Protein AF-0000000075407555 (afdb_homodimer)

Secondary structure (DSSP, 8-state):
--EEEEEE-TTSS-GGGEEEEEEE-GGGSEEEEEEEE-TTS-EEEEEEEEEEE--TT-EEEETTS-EEEEEEPEEEEEEEE-SSHHHHHHHHHHHHHTT---EEETTTEEEEE--HHHHHHHHHTT-EEEEEEEE--PPTTTT-TTGGGGSPPP-----/--EEEEEE-TTSS-GGGEEEEEEE-GGGSEEEEEEEE-TTS-EEEEEEEEEEE--TT-EEEETTS-EEEEEEPEEEEEEEE-SSHHHHHHHHHHHHHTT--EEEETTTEEEEE--HHHHHHHHHTT-EEEEEEEE--PPTTTT-TTGGGGSPPP-----

Nearest PDB structures (foldseek):
  1gmu-assembly3_C  TM=8.998E-01  e=3.189E-14  Klebsiella aerogenes
  1gmv-assembly1_B  TM=9.136E-01  e=2.693E-13  Klebsiella aerogenes
  1gmw-assembly1_D  TM=9.090E-01  e=2.853E-13  Klebsiella aerogenes
  4l3k-assembly1_B  TM=7.736E-01  e=7.728E-09  Sporosarcina pasteurii
  1eb0-assembly1_A  TM=7.300E-01  e=5.792E-09  Sporosarcina pasteurii

pLDDT: mean 88.94, std 17.53, range [24.86, 98.81]

Foldseek 3Di:
DKEQEDKADAPGDDPVQAPAEFEDEQVPQFDAWDWGATPVGRIYIYHYPHGDGHDQRMWGAIPVTGTYGYHQFWAKKKKWADDDPVRLVVLVVVCVVVLFFWDADPRSIIMGHDDPVSVVVCVVVVTDMDIDTGGDHTDPQSPPPVGPPVDDDDPDDDD/DKEQEDKADAPGDDPVQAPAEFEDEQVVQFDAWDWGATPVGRIYIYHYPHTDGHDQRMWGAIPVTGTYGYHFFWAKKKKWADDDPVRLVVLVVVCVVVLFFWDADPRSIIMGHDDPVSVVVCVVVVTDMDIDTDGDHTDPQSPPPVGPPVDDDDPDDDD

Structure (mmCIF, N/CA/C/O backbone):
data_AF-0000000075407555-model_v1
#
loop_
_entity.id
_entity.type
_entity.pdbx_description
1 polymer 'Urease accessory protein UreE'
#
loop_
_atom_site.group_PDB
_atom_site.id
_atom_site.type_symbol
_atom_site.label_atom_id
_atom_site.label_alt_id
_atom_site.label_comp_id
_atom_site.label_asym_id
_atom_site.label_entity_id
_atom_site.label_seq_id
_atom_site.pdbx_PDB_ins_code
_atom_site.Cartn_x
_atom_site.Cartn_y
_atom_site.Cartn_z
_atom_site.occupancy
_atom_site.B_iso_or_equiv
_atom_site.auth_seq_id
_atom_site.auth_comp_id
_atom_site.auth_asym_id
_atom_site.auth_atom_id
_atom_site.pdbx_PDB_model_num
ATOM 1 N N . MET A 1 1 ? -1.876 43.219 5.02 1 88.25 1 MET A N 1
ATOM 2 C CA . MET A 1 1 ? -2.529 41.969 5.324 1 88.25 1 MET A CA 1
ATOM 3 C C . MET A 1 1 ? -1.562 41 6.016 1 88.25 1 MET A C 1
ATOM 5 O O . MET A 1 1 ? -0.385 40.938 5.66 1 88.25 1 MET A O 1
ATOM 9 N N . THR A 1 2 ? -1.973 40.469 7.156 1 95.06 2 THR A N 1
ATOM 10 C CA . THR A 1 2 ? -1.121 39.562 7.938 1 95.06 2 THR A CA 1
ATOM 11 C C . THR A 1 2 ? -0.71 38.344 7.113 1 95.06 2 THR A C 1
ATOM 13 O O . THR A 1 2 ? -1.529 37.781 6.387 1 95.06 2 THR A O 1
ATOM 16 N N . ARG A 1 3 ? 0.614 38.031 7.195 1 98.06 3 ARG A N 1
ATOM 17 C CA . ARG A 1 3 ? 1.108 36.875 6.453 1 98.06 3 ARG A CA 1
ATOM 18 C C . ARG A 1 3 ? 1.715 35.844 7.395 1 98.06 3 ARG A C 1
ATOM 20 O O . ARG A 1 3 ? 2.412 36.188 8.352 1 98.06 3 ARG A O 1
ATOM 27 N N . ALA A 1 4 ? 1.431 34.656 7.125 1 98.44 4 ALA A N 1
ATOM 28 C CA . ALA A 1 4 ? 2.166 33.531 7.73 1 98.44 4 ALA A CA 1
ATOM 29 C C . ALA A 1 4 ? 3.316 33.094 6.832 1 98.44 4 ALA A C 1
ATOM 31 O O . ALA A 1 4 ? 3.094 32.625 5.711 1 98.44 4 ALA A O 1
ATOM 32 N N . VAL A 1 5 ? 4.562 33.125 7.332 1 98.12 5 VAL A N 1
ATOM 33 C CA . VAL A 1 5 ? 5.688 33.094 6.406 1 98.12 5 VAL A CA 1
ATOM 34 C C . VAL A 1 5 ? 6.547 31.844 6.691 1 98.12 5 VAL A C 1
ATOM 36 O O . VAL A 1 5 ? 7.469 31.531 5.934 1 98.12 5 VAL A O 1
ATOM 39 N N . ALA A 1 6 ? 6.293 31.188 7.82 1 98 6 ALA A N 1
ATOM 40 C CA . ALA A 1 6 ? 7.059 29.984 8.172 1 98 6 ALA A CA 1
ATOM 41 C C . ALA A 1 6 ? 6.207 29.016 8.977 1 98 6 ALA A C 1
ATOM 43 O O . ALA A 1 6 ? 5.293 29.422 9.695 1 98 6 ALA A O 1
ATOM 44 N N . LEU A 1 7 ? 6.5 27.797 8.805 1 98.25 7 LEU A N 1
ATOM 45 C CA . LEU A 1 7 ? 5.836 26.719 9.531 1 98.25 7 LEU A CA 1
ATOM 46 C C . LEU A 1 7 ? 6.777 26.078 10.547 1 98.25 7 LEU A C 1
ATOM 48 O O . LEU A 1 7 ? 7.922 25.766 10.219 1 98.25 7 LEU A O 1
ATOM 52 N N . HIS A 1 8 ? 6.312 25.953 11.734 1 98.12 8 HIS A N 1
ATOM 53 C CA . HIS A 1 8 ? 7.098 25.328 12.797 1 98.12 8 HIS A CA 1
ATOM 54 C C . HIS A 1 8 ? 6.379 24.125 13.375 1 98.12 8 HIS A C 1
ATOM 56 O O . HIS A 1 8 ? 5.195 24.203 13.719 1 98.12 8 HIS A O 1
ATOM 62 N N . PRO A 1 9 ? 7.113 23.016 13.469 1 97.56 9 PRO A N 1
ATOM 63 C CA . PRO A 1 9 ? 6.488 21.812 14.031 1 97.56 9 PRO A CA 1
ATOM 64 C C . PRO A 1 9 ? 5.93 22.031 15.43 1 97.56 9 PRO A C 1
ATOM 66 O O . PRO A 1 9 ? 6.473 22.828 16.203 1 97.56 9 PRO A O 1
ATOM 69 N N . ALA A 1 10 ? 4.855 21.281 15.656 1 97.44 10 ALA A N 1
ATOM 70 C CA . ALA A 1 10 ? 4.277 21.297 17 1 97.44 10 ALA A CA 1
ATOM 71 C C . ALA A 1 10 ? 5.352 21.078 18.062 1 97.44 10 ALA A C 1
ATOM 73 O O . ALA A 1 10 ? 6.23 20.219 17.891 1 97.44 10 ALA A O 1
ATOM 74 N N . GLY A 1 11 ? 5.277 21.844 19.016 1 96.56 11 GLY A N 1
ATOM 75 C CA . GLY A 1 11 ? 6.215 21.703 20.125 1 96.56 11 GLY A CA 1
ATOM 76 C C . GLY A 1 11 ? 7.488 22.516 19.922 1 96.56 11 GLY A C 1
ATOM 77 O O . GLY A 1 11 ? 8.312 22.609 20.844 1 96.56 11 GLY A O 1
ATOM 78 N N . THR A 1 12 ? 7.801 23.125 18.797 1 97.62 12 THR A N 1
ATOM 79 C CA . THR A 1 12 ? 9.062 23.812 18.516 1 97.62 12 THR A CA 1
ATOM 80 C C . THR A 1 12 ? 8.867 25.328 18.469 1 97.62 12 THR A C 1
ATOM 82 O O . THR A 1 12 ? 9.781 26.062 18.109 1 97.62 12 THR A O 1
ATOM 85 N N . TRP A 1 13 ? 7.75 25.781 18.688 1 97.25 13 TRP A N 1
ATOM 86 C CA . TRP A 1 13 ? 7.445 27.219 18.703 1 97.25 13 TRP A CA 1
ATOM 87 C C . TRP A 1 13 ? 6.832 27.625 20.047 1 97.25 13 TRP A C 1
ATOM 89 O O . TRP A 1 13 ? 6.23 26.797 20.734 1 97.25 13 TRP A O 1
ATOM 99 N N . PRO A 1 14 ? 7.043 28.859 20.469 1 96.56 14 PRO A N 1
ATOM 100 C CA . PRO A 1 14 ? 6.59 29.297 21.781 1 96.56 14 PRO A CA 1
ATOM 101 C C . PRO A 1 14 ? 5.078 29.484 21.859 1 96.56 14 PRO A C 1
ATOM 103 O O . PRO A 1 14 ? 4.555 30.5 21.375 1 96.56 14 PRO A O 1
ATOM 106 N N . ARG A 1 15 ? 4.371 28.609 22.625 1 95.19 15 ARG A N 1
ATOM 107 C CA . ARG A 1 15 ? 2.916 28.641 22.75 1 95.19 15 ARG A CA 1
ATOM 108 C C . ARG A 1 15 ? 2.439 29.938 23.391 1 95.19 15 ARG A C 1
ATOM 110 O O . ARG A 1 15 ? 1.319 30.375 23.141 1 95.19 15 ARG A O 1
ATOM 117 N N . SER A 1 16 ? 3.262 30.578 24.125 1 96.38 16 SER A N 1
ATOM 118 C CA . SER A 1 16 ? 2.922 31.828 24.797 1 96.38 16 SER A CA 1
ATOM 119 C C . SER A 1 16 ? 2.672 32.938 23.797 1 96.38 16 SER A C 1
ATOM 121 O O . SER A 1 16 ? 2.035 33.938 24.125 1 96.38 16 SER A O 1
ATOM 123 N N . THR A 1 17 ? 3.164 32.812 22.578 1 96.94 17 THR A N 1
ATOM 124 C CA . THR A 1 17 ? 3.033 33.844 21.578 1 96.94 17 THR A CA 1
ATOM 125 C C . THR A 1 17 ? 1.921 33.5 20.594 1 96.94 17 THR A C 1
ATOM 127 O O . THR A 1 17 ? 1.793 34.156 19.547 1 96.94 17 THR A O 1
ATOM 130 N N . GLU A 1 18 ? 1.145 32.469 20.922 1 97.88 18 GLU A N 1
ATOM 131 C CA . GLU A 1 18 ? 0.024 32.094 20.062 1 97.88 18 GLU A CA 1
ATOM 132 C C . GLU A 1 18 ? -0.957 33.25 19.906 1 97.88 18 GLU A C 1
ATOM 134 O O . GLU A 1 18 ? -1.433 33.812 20.891 1 97.88 18 GLU A O 1
ATOM 139 N N . ALA A 1 19 ? -1.211 33.625 18.688 1 97.19 19 ALA A N 1
ATOM 140 C CA . ALA A 1 19 ? -2.102 34.75 18.375 1 97.19 19 ALA A CA 1
ATOM 141 C C . ALA A 1 19 ? -3.484 34.25 17.969 1 97.19 19 ALA A C 1
ATOM 143 O O . ALA A 1 19 ? -4.438 35.031 17.891 1 97.19 19 ALA A O 1
ATOM 144 N N . GLY A 1 20 ? -3.676 33 17.688 1 97.75 20 GLY A N 1
ATOM 145 C CA . GLY A 1 20 ? -4.926 32.375 17.25 1 97.75 20 GLY A CA 1
ATOM 146 C C . GLY A 1 20 ? -4.746 31 16.672 1 97.75 20 GLY A C 1
ATOM 147 O O . GLY A 1 20 ? -3.676 30.406 16.797 1 97.75 20 GLY A O 1
ATOM 148 N N . THR A 1 21 ? -5.871 30.469 16.156 1 98.69 21 THR A N 1
ATOM 149 C CA . THR A 1 21 ? -5.859 29.141 15.547 1 98.69 21 THR A CA 1
ATOM 150 C C . THR A 1 21 ? -6.504 29.188 14.164 1 98.69 21 THR A C 1
ATOM 152 O O . THR A 1 21 ? -7.23 30.125 13.836 1 98.69 21 THR A O 1
ATOM 155 N N . VAL A 1 22 ? -6.113 28.266 13.367 1 98.69 22 VAL A N 1
ATOM 156 C CA . VAL A 1 22 ? -6.793 27.969 12.109 1 98.69 22 VAL A CA 1
ATOM 157 C C . VAL A 1 22 ? -7.082 26.484 12 1 98.69 22 VAL A C 1
ATOM 159 O O . VAL A 1 22 ? -6.18 25.656 12.156 1 98.69 22 VAL A O 1
ATOM 162 N N . THR A 1 23 ? -8.352 26.141 11.875 1 98.69 23 THR A N 1
ATOM 163 C CA . THR A 1 23 ? -8.781 24.766 11.75 1 98.69 23 THR A CA 1
ATOM 164 C C . THR A 1 23 ? -8.961 24.375 10.281 1 98.69 23 THR A C 1
ATO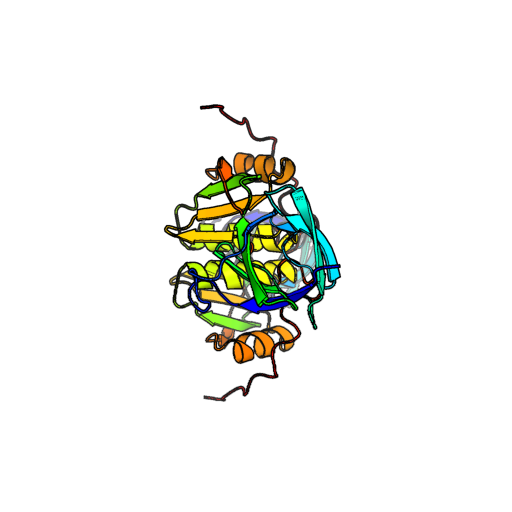M 166 O O . THR A 1 23 ? -9.75 25 9.562 1 98.69 23 THR A O 1
ATOM 169 N N . LEU A 1 24 ? -8.234 23.422 9.805 1 97.88 24 LEU A N 1
ATOM 170 C CA . LEU A 1 24 ? -8.211 23.047 8.391 1 97.88 24 LEU A CA 1
ATOM 171 C C . LEU A 1 24 ? -8.383 21.547 8.227 1 97.88 24 LEU A C 1
ATOM 173 O O . LEU A 1 24 ? -7.828 20.766 9.008 1 97.88 24 LEU A O 1
ATOM 177 N N . ALA A 1 25 ? -9.133 21.141 7.199 1 96.81 25 ALA A N 1
ATOM 178 C CA . ALA A 1 25 ? -9.172 19.734 6.797 1 96.81 25 ALA A CA 1
ATOM 179 C C . ALA A 1 25 ? -7.844 19.297 6.18 1 96.81 25 ALA A C 1
ATOM 181 O O . ALA A 1 25 ? -7.012 20.141 5.832 1 96.81 25 ALA A O 1
ATOM 182 N N . ALA A 1 26 ? -7.629 17.969 6.094 1 95.62 26 ALA A N 1
ATOM 183 C CA . ALA A 1 26 ? -6.375 17.422 5.59 1 95.62 26 ALA A CA 1
ATOM 184 C C . ALA A 1 26 ? -6.047 17.969 4.207 1 95.62 26 ALA A C 1
ATOM 186 O O . ALA A 1 26 ? -4.902 18.344 3.934 1 95.62 26 ALA A O 1
ATOM 187 N N . ALA A 1 27 ? -7.012 18.094 3.342 1 91.5 27 ALA A N 1
ATOM 188 C CA . ALA A 1 27 ? -6.812 18.531 1.964 1 91.5 27 ALA A CA 1
ATOM 189 C C . ALA A 1 27 ? -6.312 19.969 1.919 1 91.5 27 ALA A C 1
ATOM 191 O O . ALA A 1 27 ? -5.613 20.359 0.983 1 91.5 27 ALA A O 1
ATOM 192 N N . ASP A 1 28 ? -6.625 20.734 2.955 1 93.88 28 ASP A N 1
ATOM 193 C CA . ASP A 1 28 ? -6.262 22.141 2.998 1 93.88 28 ASP A CA 1
ATOM 194 C C . ASP A 1 28 ? -4.961 22.359 3.771 1 93.88 28 ASP A C 1
ATOM 196 O O . ASP A 1 28 ? -4.508 23.484 3.941 1 93.88 28 ASP A O 1
ATOM 200 N N . ARG A 1 29 ? -4.359 21.312 4.156 1 95.75 29 ARG A N 1
ATOM 201 C CA . ARG A 1 29 ? -3.182 21.469 5.004 1 95.75 29 ARG A CA 1
ATOM 202 C C . ARG A 1 29 ? -1.912 21.094 4.242 1 95.75 29 ARG A C 1
ATOM 204 O O . ARG A 1 29 ? -0.868 20.844 4.848 1 95.75 29 ARG A O 1
ATOM 211 N N . HIS A 1 30 ? -2.023 20.953 3.037 1 93 30 HIS A N 1
ATOM 212 C CA . HIS A 1 30 ? -0.865 20.906 2.152 1 93 30 HIS A CA 1
ATOM 213 C C . HIS A 1 30 ? -0.918 22.031 1.118 1 93 30 HIS A C 1
ATOM 215 O O . HIS A 1 30 ? -1.359 21.812 -0.013 1 93 30 HIS A O 1
ATOM 221 N N . ARG A 1 31 ? -0.466 23.156 1.578 1 92.19 31 ARG A N 1
ATOM 222 C CA . ARG A 1 31 ? -0.583 24.359 0.771 1 92.19 31 ARG A CA 1
ATOM 223 C C . ARG A 1 31 ? 0.681 25.219 0.869 1 92.19 31 ARG A C 1
ATOM 225 O O . ARG A 1 31 ? 1.405 25.141 1.864 1 92.19 31 ARG A O 1
ATOM 232 N N . ARG A 1 32 ? 0.895 25.891 -0.155 1 94.44 32 ARG A N 1
ATOM 233 C CA . ARG A 1 32 ? 2.018 26.828 -0.186 1 94.44 32 ARG A CA 1
ATOM 234 C C . ARG A 1 32 ? 1.544 28.25 0.033 1 94.44 32 ARG A C 1
ATOM 236 O O . ARG A 1 32 ? 2.049 28.953 0.915 1 94.44 32 ARG A O 1
ATOM 243 N N . ARG A 1 33 ? 0.665 28.766 -0.868 1 96.69 33 ARG A N 1
ATOM 244 C CA . ARG A 1 33 ? 0.197 30.141 -0.845 1 96.69 33 ARG A CA 1
ATOM 245 C C . ARG A 1 33 ? -1.314 30.219 -1.033 1 96.69 33 ARG A C 1
ATOM 247 O O . ARG A 1 33 ? -1.824 29.938 -2.121 1 96.69 33 ARG A O 1
ATOM 254 N N . VAL A 1 34 ? -2.002 30.625 -0.036 1 97.56 34 VAL A N 1
ATOM 255 C CA . VAL A 1 34 ? -3.459 30.656 -0.075 1 97.56 34 VAL A CA 1
ATOM 256 C C . VAL A 1 34 ? -3.986 31.594 1.014 1 97.56 34 VAL A C 1
ATOM 258 O O . VAL A 1 34 ? -3.385 31.703 2.084 1 97.56 34 VAL A O 1
ATOM 261 N N . MET A 1 35 ? -5.031 32.281 0.675 1 98.06 35 MET A N 1
ATOM 262 C CA . MET A 1 35 ? -5.73 33.062 1.702 1 98.06 35 MET A CA 1
ATOM 263 C C . MET A 1 35 ? -6.484 32.125 2.65 1 98.06 35 MET A C 1
ATOM 265 O O . MET A 1 35 ? -7.234 31.25 2.207 1 98.06 35 MET A O 1
ATOM 269 N N . LEU A 1 36 ? -6.277 32.312 3.973 1 97.94 36 LEU A N 1
ATOM 270 C CA . LEU A 1 36 ? -6.977 31.547 4.992 1 97.94 36 LEU A CA 1
ATOM 271 C C . LEU A 1 36 ? -7.684 32.469 5.984 1 97.94 36 LEU A C 1
ATOM 273 O O . LEU A 1 36 ? -7.406 33.688 6.031 1 97.94 36 LEU A O 1
ATOM 277 N N . THR A 1 37 ? -8.609 31.953 6.637 1 97.75 37 THR A N 1
ATOM 278 C CA . THR A 1 37 ? -9.32 32.656 7.699 1 97.75 37 THR A CA 1
ATOM 279 C C . THR A 1 37 ? -9.109 31.969 9.039 1 97.75 37 THR A C 1
ATOM 281 O O . THR A 1 37 ? -9.406 30.781 9.188 1 97.75 37 THR A O 1
ATOM 284 N N . GLY A 1 38 ? -8.531 32.656 9.984 1 97.81 38 GLY A N 1
ATOM 285 C CA . GLY A 1 38 ? -8.391 32.125 11.32 1 97.81 38 GLY A CA 1
ATOM 286 C C . GLY A 1 38 ? -9.719 31.781 11.969 1 97.81 38 GLY A C 1
ATOM 287 O O . GLY A 1 38 ? -10.781 32.188 11.484 1 97.81 38 GLY A O 1
ATOM 288 N N . ASP A 1 39 ? -9.656 31.016 13.094 1 98.31 39 ASP A N 1
ATOM 289 C CA . ASP A 1 39 ? -10.883 30.594 13.758 1 98.31 39 ASP A CA 1
ATOM 290 C C . ASP A 1 39 ? -11.594 31.781 14.391 1 98.31 39 ASP A C 1
ATOM 292 O O . ASP A 1 39 ? -12.789 31.719 14.688 1 98.31 39 ASP A O 1
ATOM 296 N N . ASP A 1 40 ? -10.836 32.875 14.594 1 96.44 40 ASP A N 1
ATOM 297 C CA . ASP A 1 40 ? -11.43 34.094 15.133 1 96.44 40 ASP A CA 1
ATOM 298 C C . ASP A 1 40 ? -12.078 34.938 14.031 1 96.44 40 ASP A C 1
ATOM 300 O O . ASP A 1 40 ? -12.641 36 14.297 1 96.44 40 ASP A O 1
ATOM 304 N N . GLY A 1 41 ? -11.945 34.5 12.797 1 96.69 41 GLY A N 1
ATOM 305 C CA . GLY A 1 41 ? -12.578 35.188 11.68 1 96.69 41 GLY A CA 1
ATOM 306 C C . GLY A 1 41 ? -11.625 36.094 10.922 1 96.69 41 GLY A C 1
ATOM 307 O O . GLY A 1 41 ? -11.969 36.625 9.859 1 96.69 41 GLY A O 1
ATOM 308 N N . ALA A 1 42 ? -10.453 36.375 11.391 1 95.31 42 ALA A N 1
ATOM 309 C CA . ALA A 1 42 ? -9.492 37.281 10.75 1 95.31 42 ALA A CA 1
ATOM 310 C C . ALA A 1 42 ? -8.797 36.594 9.578 1 95.31 42 ALA A C 1
ATOM 312 O O . ALA A 1 42 ? -8.328 35.469 9.703 1 95.31 42 ALA A O 1
ATOM 313 N N . PRO A 1 43 ? -8.727 37.219 8.484 1 97.38 43 PRO A N 1
ATOM 314 C CA . PRO A 1 43 ? -8.016 36.625 7.344 1 97.38 43 PRO A CA 1
ATOM 315 C C . PRO A 1 43 ? -6.504 36.812 7.434 1 97.38 43 PRO A C 1
ATOM 317 O O . PRO A 1 43 ? -6.023 37.75 8.078 1 97.38 43 PRO A O 1
ATOM 320 N N . PHE A 1 44 ? -5.801 35.906 6.848 1 97.81 44 PHE A N 1
ATOM 321 C CA . PHE A 1 44 ? -4.359 36.031 6.672 1 97.81 44 PHE A CA 1
ATOM 322 C C . PHE A 1 44 ? -3.891 35.25 5.453 1 97.81 44 PHE A C 1
ATOM 324 O O . PHE A 1 44 ? -4.574 34.312 4.992 1 97.81 44 PHE A O 1
ATOM 331 N N . LEU A 1 45 ? -2.766 35.562 4.879 1 98.38 45 LEU A N 1
ATOM 332 C CA . LEU A 1 45 ? -2.191 34.906 3.717 1 98.38 45 LEU A CA 1
ATOM 333 C C . LEU A 1 45 ? -1.139 33.875 4.137 1 98.38 45 LEU A C 1
ATOM 335 O O . LEU A 1 45 ? -0.172 34.219 4.82 1 98.38 45 LEU A O 1
ATOM 339 N N . LEU A 1 46 ? -1.397 32.688 3.879 1 98.5 46 LEU A N 1
ATOM 340 C CA . LEU A 1 46 ? -0.328 31.688 3.955 1 98.5 46 LEU A CA 1
ATOM 341 C C . LEU A 1 46 ? 0.674 31.891 2.822 1 98.5 46 LEU A C 1
ATOM 343 O O . LEU A 1 46 ? 0.311 31.812 1.646 1 98.5 46 LEU A O 1
ATOM 347 N N . ASP A 1 47 ? 1.875 32.156 3.15 1 97.62 47 ASP A N 1
ATOM 348 C CA . ASP A 1 47 ? 2.904 32.469 2.166 1 97.62 47 ASP A CA 1
ATOM 349 C C . ASP A 1 47 ? 4.207 31.734 2.471 1 97.62 47 ASP A C 1
ATOM 351 O O . ASP A 1 47 ? 5.188 32.344 2.893 1 97.62 47 ASP A O 1
ATOM 355 N N . LEU A 1 48 ? 4.246 30.484 2.172 1 97.25 48 LEU A N 1
ATOM 356 C CA . LEU A 1 48 ? 5.398 29.641 2.453 1 97.25 48 LEU A CA 1
ATOM 357 C C . LEU A 1 48 ? 6.297 29.516 1.227 1 97.25 48 LEU A C 1
ATOM 359 O O . LEU A 1 48 ? 5.828 29.641 0.093 1 97.25 48 LEU A O 1
ATOM 363 N N . PRO A 1 49 ? 7.609 29.312 1.482 1 94.88 49 PRO A N 1
ATOM 364 C CA . PRO A 1 49 ? 8.516 29.188 0.34 1 94.88 49 PRO A CA 1
ATOM 365 C C . PRO A 1 49 ? 8.227 27.953 -0.521 1 94.88 49 PRO A C 1
ATOM 367 O O . PRO A 1 49 ? 8.5 27.969 -1.724 1 94.88 49 PRO A O 1
ATOM 370 N N . ARG A 1 50 ? 7.695 26.859 0.02 1 92.56 50 ARG A N 1
ATOM 371 C CA . ARG A 1 50 ? 7.262 25.641 -0.667 1 92.56 50 ARG A CA 1
ATOM 372 C C . ARG A 1 50 ? 6.035 25.047 0.009 1 92.56 50 ARG A C 1
ATOM 374 O O . ARG A 1 50 ? 5.723 25.375 1.155 1 92.56 50 ARG A O 1
ATOM 381 N N . ALA A 1 51 ? 5.406 24.219 -0.779 1 90.38 51 ALA A N 1
ATOM 382 C CA . ALA A 1 51 ? 4.281 23.516 -0.179 1 90.38 51 ALA A CA 1
ATOM 383 C C . ALA A 1 51 ? 4.75 22.594 0.943 1 90.38 51 ALA A C 1
ATOM 385 O O . ALA A 1 51 ? 5.75 21.875 0.798 1 90.38 51 ALA A O 1
ATOM 386 N N . GLN A 1 52 ? 4.152 22.703 2.082 1 90.38 52 GLN A N 1
ATOM 387 C CA . GLN A 1 52 ? 4.457 21.859 3.23 1 90.38 52 GLN A CA 1
ATOM 388 C C . GLN A 1 52 ? 3.186 21.281 3.842 1 90.38 52 GLN A C 1
ATOM 390 O O . GLN A 1 52 ? 2.146 21.938 3.873 1 90.38 52 GLN A O 1
ATOM 395 N N . GLN A 1 53 ? 3.355 20.078 4.211 1 92.31 53 GLN A N 1
ATOM 396 C CA . GLN A 1 53 ? 2.254 19.484 4.957 1 92.31 53 GLN A CA 1
ATOM 397 C C . GLN A 1 53 ? 2.195 20.031 6.383 1 92.31 53 GLN A C 1
ATOM 399 O O . GLN A 1 53 ? 3.164 19.922 7.137 1 92.31 53 GLN A O 1
ATOM 404 N N . MET A 1 54 ? 1.104 20.688 6.688 1 96.06 54 MET A N 1
ATOM 405 C CA . MET A 1 54 ? 0.882 21.203 8.031 1 96.06 54 MET A CA 1
ATOM 406 C C . MET A 1 54 ? 0.232 20.141 8.922 1 96.06 54 MET A C 1
ATOM 408 O O . MET A 1 54 ? -0.733 19.5 8.516 1 96.06 54 MET A O 1
ATOM 412 N N . LYS A 1 55 ? 0.762 19.969 10.109 1 96.5 55 LYS A N 1
ATOM 413 C CA . LYS A 1 55 ? 0.21 19 11.055 1 96.5 55 LYS A CA 1
ATOM 414 C C . LYS A 1 55 ? -0.546 19.719 12.18 1 96.5 55 LYS A C 1
ATOM 416 O O . LYS A 1 55 ? -0.356 20.906 12.406 1 96.5 55 LYS A O 1
ATOM 421 N N . ASP A 1 56 ? -1.417 18.938 12.789 1 97.62 56 ASP A N 1
ATOM 422 C CA . ASP A 1 56 ? -2.074 19.438 13.992 1 97.62 56 ASP A CA 1
ATOM 423 C C . ASP A 1 56 ? -1.053 19.938 15.008 1 97.62 56 ASP A C 1
ATOM 425 O O . ASP A 1 56 ? -0.081 19.25 15.312 1 97.62 56 ASP A O 1
ATOM 429 N N . GLY A 1 57 ? -1.249 21.109 15.438 1 98.06 57 GLY A N 1
ATOM 430 C CA . GLY A 1 57 ? -0.396 21.656 16.469 1 98.06 57 GLY A CA 1
ATOM 431 C C . GLY A 1 57 ? 0.769 22.453 15.922 1 98.06 57 GLY A C 1
ATOM 432 O O . GLY A 1 57 ? 1.437 23.188 16.672 1 98.06 57 GLY A O 1
ATOM 433 N N . ASP A 1 58 ? 1.035 22.406 14.68 1 98.38 58 ASP A N 1
ATOM 434 C CA . ASP A 1 58 ? 2.08 23.219 14.078 1 98.38 58 ASP A CA 1
ATOM 435 C C . ASP A 1 58 ? 1.774 24.719 14.25 1 98.38 58 ASP A C 1
ATOM 437 O O . ASP A 1 58 ? 0.626 25.094 14.484 1 98.38 58 ASP A O 1
ATOM 441 N N . GLY A 1 59 ? 2.826 25.5 14.18 1 98.62 59 GLY A N 1
ATOM 442 C CA . GLY A 1 59 ? 2.682 26.938 14.281 1 98.62 59 GLY A CA 1
ATOM 443 C C . GLY A 1 59 ? 3.045 27.672 13.008 1 98.62 59 GLY A C 1
ATOM 444 O O . GLY A 1 59 ? 4.117 27.453 12.438 1 98.62 59 GLY A O 1
ATOM 445 N N . LEU A 1 60 ? 2.191 28.453 12.602 1 98.5 60 LEU A N 1
ATOM 446 C CA . LEU A 1 60 ? 2.451 29.375 11.492 1 98.5 60 LEU A CA 1
ATOM 447 C C . LEU A 1 60 ? 2.965 30.719 12 1 98.5 60 LEU A C 1
ATOM 449 O O . LEU A 1 60 ? 2.244 31.438 12.688 1 98.5 60 LEU A O 1
ATOM 453 N N . GLU A 1 61 ? 4.164 31.031 11.633 1 98.56 61 GLU A N 1
ATOM 454 C CA . GLU A 1 61 ? 4.781 32.281 12.07 1 98.56 61 GLU A CA 1
ATOM 455 C C . GLU A 1 61 ? 4.258 33.469 11.266 1 98.56 61 GLU A C 1
ATOM 457 O O . GLU A 1 61 ? 4.312 33.469 10.031 1 98.56 61 GLU A O 1
ATOM 462 N N . LEU A 1 62 ? 3.812 34.438 11.992 1 98.06 62 LEU A N 1
ATOM 463 C CA . LEU A 1 62 ? 3.289 35.625 11.352 1 98.06 62 LEU A CA 1
ATOM 464 C C . LEU A 1 62 ? 4.395 36.656 11.125 1 98.06 62 LEU A C 1
ATOM 466 O O . LEU A 1 62 ? 5.305 36.781 11.953 1 98.06 62 LEU A O 1
ATOM 470 N N . ASP A 1 63 ? 4.246 37.406 10.031 1 97.5 63 ASP A N 1
ATOM 471 C CA . ASP A 1 63 ? 5.242 38.438 9.711 1 97.5 63 ASP A CA 1
ATOM 472 C C . ASP A 1 63 ? 5.188 39.594 10.711 1 97.5 63 ASP A C 1
ATOM 474 O O . ASP A 1 63 ? 6.18 40.281 10.906 1 97.5 63 ASP A O 1
ATOM 478 N N . ILE A 1 64 ? 4.137 39.812 11.461 1 95.31 64 ILE A N 1
ATOM 479 C CA . ILE A 1 64 ? 3.951 40.906 12.406 1 95.31 64 ILE A CA 1
ATOM 480 C C . ILE A 1 64 ? 4.25 40.438 13.828 1 95.31 64 ILE A C 1
ATOM 482 O O . ILE A 1 64 ? 4.07 41.156 14.797 1 95.31 64 ILE A O 1
ATOM 486 N N . GLY A 1 65 ? 4.664 39.156 13.93 1 95.69 65 GLY A N 1
ATOM 487 C CA . GLY A 1 65 ? 4.938 38.594 15.234 1 95.69 65 GLY A CA 1
ATOM 488 C C . GLY A 1 65 ? 3.842 37.656 15.719 1 95.69 65 GLY A C 1
ATOM 489 O O . GLY A 1 65 ? 2.662 37.875 15.445 1 95.69 65 GLY A O 1
ATOM 490 N N . GLY A 1 66 ? 4.258 36.594 16.391 1 97 66 GLY A N 1
ATOM 491 C CA . GLY A 1 66 ? 3.299 35.625 16.891 1 97 66 GLY A CA 1
ATOM 492 C C . GLY A 1 66 ? 3.092 34.469 15.969 1 97 66 GLY A C 1
ATOM 493 O O . GLY A 1 66 ? 3.738 34.344 14.922 1 97 66 GLY A O 1
ATOM 494 N N . PHE A 1 67 ? 2.203 33.5 16.469 1 98.44 67 PHE A N 1
ATOM 495 C CA . PHE A 1 67 ? 1.962 32.281 15.719 1 98.44 67 PHE A CA 1
ATOM 496 C C . PHE A 1 67 ? 0.47 31.984 15.641 1 98.44 67 PHE A C 1
ATOM 498 O O . PHE A 1 67 ? -0.273 32.25 16.594 1 98.44 67 PHE A O 1
ATOM 505 N N . ILE A 1 68 ? 0.035 31.484 14.516 1 98.62 68 ILE A N 1
ATOM 506 C CA . ILE A 1 68 ? -1.265 30.844 14.398 1 98.62 68 ILE A CA 1
ATOM 507 C C . ILE A 1 68 ? -1.097 29.328 14.5 1 98.62 68 ILE A C 1
ATOM 509 O O . ILE A 1 68 ? -0.333 28.734 13.742 1 98.62 68 ILE A O 1
ATOM 513 N N . ARG A 1 69 ? -1.743 28.703 15.383 1 98.81 69 ARG A N 1
ATOM 514 C CA . ARG A 1 69 ? -1.648 27.25 15.539 1 98.81 69 ARG A CA 1
ATOM 515 C C . ARG A 1 69 ? -2.574 26.547 14.562 1 98.81 69 ARG A C 1
ATOM 517 O O . ARG A 1 69 ? -3.738 26.922 14.414 1 98.81 69 ARG A O 1
ATOM 524 N N . VAL A 1 70 ? -2.07 25.609 13.93 1 98.75 70 VAL A N 1
ATOM 525 C CA . VAL A 1 70 ? -2.855 24.766 13.031 1 98.75 70 VAL A CA 1
ATOM 526 C C . VAL A 1 70 ? -3.631 23.734 13.836 1 98.75 70 VAL A C 1
ATOM 528 O O . VAL A 1 70 ? -3.07 23.062 14.711 1 98.75 70 VAL A O 1
ATOM 531 N N . VAL A 1 71 ? -4.891 23.641 13.578 1 98.56 71 VAL A N 1
ATOM 532 C CA . VAL A 1 71 ? -5.754 22.625 14.156 1 98.56 71 VAL A CA 1
ATOM 533 C C . VAL A 1 71 ? -6.32 21.734 13.055 1 98.56 71 VAL A C 1
ATOM 535 O O . VAL A 1 71 ? -6.918 22.234 12.094 1 98.56 71 VAL A O 1
ATOM 538 N N . ALA A 1 72 ? -6.059 20.422 13.188 1 98.25 72 ALA A N 1
ATOM 539 C CA . ALA A 1 72 ? -6.652 19.484 12.227 1 98.25 72 ALA A CA 1
ATOM 540 C C . ALA A 1 72 ? -8.148 19.312 12.484 1 98.25 72 ALA A C 1
ATOM 542 O O . ALA A 1 72 ? -8.547 18.906 13.578 1 98.25 72 ALA A O 1
ATOM 543 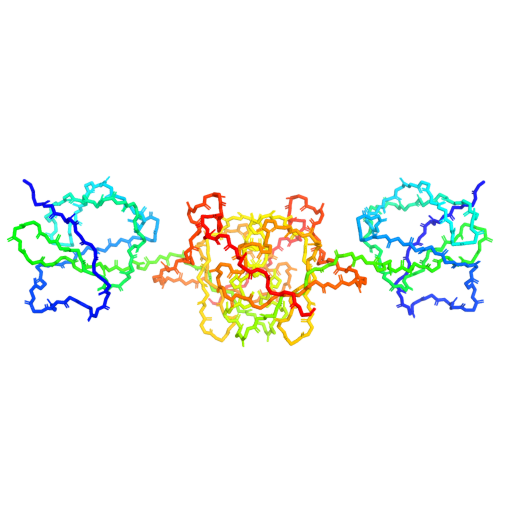N N . ALA A 1 73 ? -8.938 19.625 11.5 1 98.06 73 ALA A N 1
ATOM 544 C CA . ALA A 1 73 ? -10.391 19.531 11.633 1 98.06 73 ALA A CA 1
ATOM 545 C C . ALA A 1 73 ? -10.836 18.062 11.68 1 98.06 73 ALA A C 1
ATOM 547 O O . ALA A 1 73 ? -10.297 17.219 10.953 1 98.06 73 ALA A O 1
ATOM 548 N N . PRO A 1 74 ? -11.797 17.766 12.578 1 97.81 74 PRO A N 1
ATOM 549 C CA . PRO A 1 74 ? -12.445 16.453 12.398 1 97.81 74 PRO A CA 1
ATOM 550 C C . PRO A 1 74 ? -13.133 16.312 11.047 1 97.81 74 PRO A C 1
ATOM 552 O O . PRO A 1 74 ? -13.727 17.281 10.547 1 97.81 74 PRO A O 1
ATOM 555 N N . GLU A 1 75 ? -12.938 15.172 10.398 1 97.25 75 GLU A N 1
ATOM 556 C CA . GLU A 1 75 ? -13.555 14.844 9.117 1 97.25 75 GLU A CA 1
ATOM 557 C C . GLU A 1 75 ? -14.148 13.438 9.141 1 97.25 75 GLU A C 1
ATOM 559 O O . GLU A 1 75 ? -13.883 12.656 10.055 1 97.25 75 GLU A O 1
ATOM 564 N N . GLU A 1 76 ? -15.055 13.258 8.125 1 97.06 76 GLU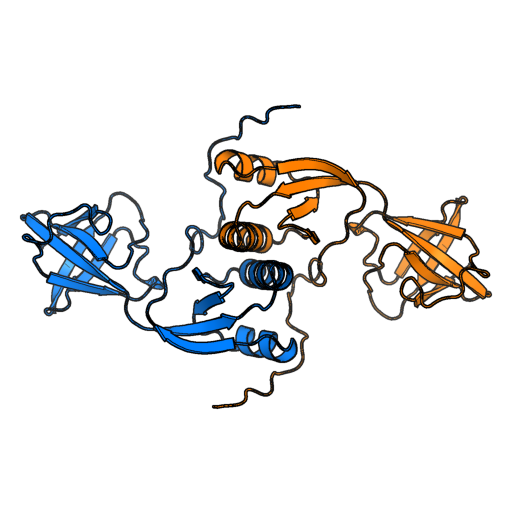 A N 1
ATOM 565 C CA . GLU A 1 76 ? -15.531 11.891 7.961 1 97.06 76 GLU A CA 1
ATOM 566 C C . GLU A 1 76 ? -14.43 10.977 7.441 1 97.06 76 GLU A C 1
ATOM 568 O O . GLU A 1 76 ? -13.906 11.188 6.344 1 97.06 76 GLU A O 1
ATOM 573 N N . VAL A 1 77 ? -14.117 10 8.297 1 97.62 77 VAL A N 1
ATOM 574 C CA . VAL A 1 77 ? -13.031 9.102 7.934 1 97.62 77 VAL A CA 1
ATOM 575 C C . VAL A 1 77 ? -13.469 7.652 8.141 1 97.62 77 VAL A C 1
ATOM 577 O O . VAL A 1 77 ? -14.523 7.391 8.719 1 97.62 77 VAL A O 1
ATOM 580 N N . ILE A 1 78 ? -12.688 6.723 7.504 1 96.88 78 ILE A N 1
ATOM 581 C CA . ILE A 1 78 ? -12.828 5.285 7.711 1 96.88 78 ILE A CA 1
ATOM 582 C C . ILE A 1 78 ? -11.594 4.746 8.438 1 96.88 78 ILE A C 1
ATOM 584 O O . ILE A 1 78 ? -10.461 5 8.023 1 96.88 78 ILE A O 1
ATOM 588 N N . ASP A 1 79 ? -11.852 4.113 9.555 1 97.25 79 ASP A N 1
ATOM 589 C CA . ASP A 1 79 ? -10.797 3.348 10.211 1 97.25 79 ASP A CA 1
ATOM 590 C C . ASP A 1 79 ? -10.867 1.871 9.828 1 97.25 79 ASP A C 1
ATOM 592 O O . ASP A 1 79 ? -11.906 1.231 10 1 97.25 79 ASP A O 1
ATOM 596 N N . ILE A 1 80 ? -9.82 1.376 9.289 1 97.19 80 ILE A N 1
ATOM 597 C CA . ILE A 1 80 ? -9.727 -0.01 8.844 1 97.19 80 ILE A CA 1
ATOM 598 C C . ILE A 1 80 ? -8.844 -0.801 9.812 1 97.19 80 ILE A C 1
ATOM 600 O O . ILE A 1 80 ? -7.652 -0.502 9.961 1 97.19 80 ILE A O 1
ATOM 604 N N . SER A 1 81 ? -9.438 -1.726 10.453 1 97 81 SER A N 1
ATOM 605 C CA . SER A 1 81 ? -8.688 -2.555 11.383 1 97 81 SER A CA 1
ATOM 606 C C . SER A 1 81 ? -8.164 -3.816 10.711 1 97 81 SER A C 1
ATOM 608 O O . SER A 1 81 ? -8.93 -4.582 10.125 1 97 81 SER A O 1
ATOM 610 N N . CYS A 1 82 ? -6.844 -4.027 10.797 1 96.5 82 CYS A N 1
ATOM 611 C CA . CYS A 1 82 ? -6.219 -5.207 10.211 1 96.5 82 CYS A CA 1
ATOM 612 C C . CYS A 1 82 ? -5.82 -6.203 11.297 1 96.5 82 CYS A C 1
ATOM 614 O O . CYS A 1 82 ? -5.168 -5.836 12.273 1 96.5 82 CYS A O 1
ATOM 616 N N . ARG A 1 83 ? -6.113 -7.402 11.102 1 95.81 83 ARG A N 1
ATOM 617 C CA . ARG A 1 83 ? -5.938 -8.422 12.141 1 95.81 83 ARG A CA 1
ATOM 618 C C . ARG A 1 83 ? -4.484 -8.891 12.203 1 95.81 83 ARG A C 1
ATOM 620 O O . ARG A 1 83 ? -4.004 -9.289 13.266 1 95.81 83 ARG A O 1
ATOM 627 N N . THR A 1 84 ? -3.781 -8.93 11.086 1 96.25 84 THR A N 1
ATOM 628 C CA . THR A 1 84 ? -2.416 -9.438 11 1 96.25 84 THR A CA 1
ATOM 629 C C . THR A 1 84 ? -1.522 -8.445 10.25 1 96.25 84 THR A C 1
ATOM 631 O O . THR A 1 84 ? -2.018 -7.539 9.578 1 96.25 84 THR A O 1
ATOM 634 N N . GLU A 1 85 ? -0.229 -8.641 10.352 1 97 85 GLU A N 1
ATOM 635 C CA . GLU A 1 85 ? 0.729 -7.836 9.609 1 97 85 GLU A CA 1
ATOM 636 C C . GLU A 1 85 ? 0.546 -8.016 8.102 1 97 85 GLU A C 1
ATOM 638 O O . GLU A 1 85 ? 0.681 -7.059 7.336 1 97 85 GLU A O 1
ATOM 643 N N . ALA A 1 86 ? 0.231 -9.234 7.758 1 95.75 86 ALA A N 1
ATOM 644 C CA . ALA A 1 86 ? 0.01 -9.523 6.34 1 95.75 86 ALA A CA 1
ATOM 645 C C . ALA A 1 86 ? -1.208 -8.773 5.812 1 95.75 86 ALA A C 1
ATOM 647 O O . ALA A 1 86 ? -1.173 -8.211 4.715 1 95.75 86 ALA A O 1
ATOM 648 N N . GLU A 1 87 ? -2.252 -8.781 6.574 1 94.69 87 GLU A N 1
ATOM 649 C CA . GLU A 1 87 ? -3.455 -8.055 6.18 1 94.69 87 GLU A CA 1
ATOM 650 C C . GLU A 1 87 ? -3.189 -6.555 6.098 1 94.69 87 GLU A C 1
ATOM 652 O O . GLU A 1 87 ? -3.668 -5.883 5.184 1 94.69 87 GLU A O 1
ATOM 657 N N . LEU A 1 88 ? -2.436 -6.043 7.059 1 97 88 LEU A N 1
ATOM 658 C CA . LEU A 1 88 ? -2.047 -4.637 7.074 1 97 88 LEU A CA 1
ATOM 659 C C . LEU A 1 88 ? -1.305 -4.266 5.793 1 97 88 LEU A C 1
ATOM 661 O O . LEU A 1 88 ? -1.645 -3.277 5.137 1 97 88 LEU A O 1
ATOM 665 N N . ALA A 1 89 ? -0.373 -5.102 5.418 1 96.94 89 ALA A N 1
ATOM 666 C CA . ALA A 1 89 ? 0.412 -4.855 4.211 1 96.94 89 ALA A CA 1
ATOM 667 C C . ALA A 1 89 ? -0.466 -4.914 2.963 1 96.94 89 ALA A C 1
ATOM 669 O O . ALA A 1 89 ? -0.366 -4.055 2.086 1 96.94 89 ALA A O 1
ATOM 670 N N . ARG A 1 90 ? -1.321 -5.863 2.922 1 94.19 90 ARG A N 1
ATOM 671 C CA . ARG A 1 90 ? -2.182 -6.078 1.762 1 94.19 90 ARG A CA 1
ATOM 672 C C . ARG A 1 90 ? -3.137 -4.906 1.565 1 94.19 90 ARG A C 1
ATOM 674 O O . ARG A 1 90 ? -3.254 -4.371 0.46 1 94.19 90 ARG A O 1
ATOM 681 N N . ILE A 1 91 ? -3.789 -4.566 2.623 1 93.5 91 ILE A N 1
ATOM 682 C CA . ILE A 1 91 ? -4.766 -3.488 2.527 1 93.5 91 ILE A CA 1
ATOM 683 C C . ILE A 1 91 ? -4.059 -2.178 2.197 1 93.5 91 ILE A C 1
ATOM 685 O O . ILE A 1 91 ? -4.543 -1.39 1.383 1 93.5 91 ILE A O 1
ATOM 689 N N . SER A 1 92 ? -2.918 -1.934 2.805 1 95.31 92 SER A N 1
ATOM 690 C CA . SER A 1 92 ? -2.137 -0.739 2.506 1 95.31 92 SER A CA 1
ATOM 691 C C . SER A 1 92 ? -1.756 -0.682 1.029 1 95.31 92 SER A C 1
ATOM 693 O O . SER A 1 92 ? -1.853 0.373 0.398 1 95.31 92 SER A O 1
ATOM 695 N N . TRP A 1 93 ? -1.305 -1.793 0.536 1 93 93 TRP A N 1
ATOM 696 C CA . TRP A 1 93 ? -0.958 -1.883 -0.878 1 93 93 TRP A CA 1
ATOM 697 C C . TRP A 1 93 ? -2.154 -1.531 -1.756 1 93 93 TRP A C 1
ATOM 699 O O . TRP A 1 93 ? -2.021 -0.778 -2.725 1 93 93 TRP A O 1
ATOM 709 N N . HIS A 1 94 ? -3.326 -1.995 -1.411 1 90.69 94 HIS A N 1
ATOM 710 C CA . HIS A 1 94 ? -4.523 -1.745 -2.203 1 90.69 94 HIS A CA 1
ATOM 711 C C . HIS A 1 94 ? -4.922 -0.273 -2.154 1 90.69 94 HIS A C 1
ATOM 713 O O . HIS A 1 94 ? -5.355 0.292 -3.16 1 90.69 94 HIS A O 1
ATOM 719 N N . ILE A 1 95 ? -4.848 0.271 -0.997 1 91.94 95 ILE A N 1
ATOM 720 C CA . ILE A 1 95 ? -5.137 1.692 -0.848 1 91.94 95 ILE A CA 1
ATOM 721 C C . ILE A 1 95 ? -4.184 2.508 -1.72 1 91.94 95 ILE A C 1
ATOM 723 O O . ILE A 1 95 ? -4.609 3.416 -2.436 1 91.94 95 ILE A O 1
ATOM 727 N N . GLY A 1 96 ? -2.865 2.18 -1.605 1 90.75 96 GLY A N 1
ATOM 728 C CA . GLY A 1 96 ? -1.881 2.824 -2.459 1 90.75 96 GLY A CA 1
ATOM 729 C C . GLY A 1 96 ? -2.182 2.67 -3.939 1 90.75 96 GLY A C 1
ATOM 730 O O . GLY A 1 96 ? -2.047 3.625 -4.707 1 90.75 96 GLY A O 1
ATOM 731 N N . ASN A 1 97 ? -2.602 1.529 -4.305 1 87.5 97 ASN A N 1
ATOM 732 C CA . ASN A 1 97 ? -2.91 1.225 -5.695 1 87.5 97 ASN A CA 1
ATOM 733 C C . ASN A 1 97 ? -4.039 2.105 -6.227 1 87.5 97 ASN A C 1
ATOM 735 O O . ASN A 1 97 ? -4.156 2.314 -7.434 1 87.5 97 ASN A O 1
ATOM 739 N N . ARG A 1 98 ? -4.781 2.625 -5.352 1 86.69 98 ARG A N 1
ATOM 740 C CA . ARG A 1 98 ? -5.879 3.516 -5.711 1 86.69 98 ARG A CA 1
ATOM 741 C C . ARG A 1 98 ? -5.48 4.977 -5.535 1 86.69 98 ARG A C 1
ATOM 743 O O . ARG A 1 98 ? -6.297 5.879 -5.723 1 86.69 98 ARG A O 1
ATOM 750 N N . HIS A 1 99 ? -4.289 5.238 -5.098 1 89.56 99 HIS A N 1
ATOM 751 C CA . HIS A 1 99 ? -3.734 6.566 -4.863 1 89.56 99 HIS A CA 1
ATOM 752 C C . HIS A 1 99 ? -4.504 7.297 -3.768 1 89.56 99 HIS A C 1
ATOM 754 O O . HIS A 1 99 ? -4.637 8.523 -3.811 1 89.56 99 HIS A O 1
ATOM 760 N N . VAL A 1 100 ? -5.113 6.609 -2.953 1 90.94 100 VAL A N 1
ATOM 761 C CA . VAL A 1 100 ? -5.855 7.203 -1.843 1 90.94 100 VAL A CA 1
ATOM 762 C C . VAL A 1 100 ? -4.898 7.527 -0.698 1 90.94 100 VAL A C 1
ATOM 764 O O . VAL A 1 100 ? -4.121 6.676 -0.267 1 90.94 100 VAL A O 1
ATOM 767 N N . PRO A 1 101 ? -4.914 8.766 -0.187 1 93.75 101 PRO A N 1
ATOM 768 C CA . PRO A 1 101 ? -4.105 9.094 0.988 1 93.75 101 PRO A CA 1
ATOM 769 C C . PRO A 1 101 ? -4.457 8.242 2.205 1 93.75 101 PRO A C 1
ATOM 771 O O . PRO A 1 101 ? -5.625 7.922 2.422 1 93.75 101 PRO A O 1
ATOM 774 N N . VAL A 1 102 ? -3.438 7.926 3.01 1 96.31 102 VAL A N 1
ATOM 775 C CA . VAL A 1 102 ? -3.672 7.047 4.148 1 96.31 102 VAL A CA 1
ATOM 776 C C . VAL A 1 102 ? -2.932 7.578 5.375 1 96.31 102 VAL A C 1
ATOM 778 O O . VAL A 1 102 ? -1.881 8.211 5.246 1 96.31 102 VAL A O 1
ATOM 781 N N . GLN A 1 103 ? -3.543 7.434 6.5 1 9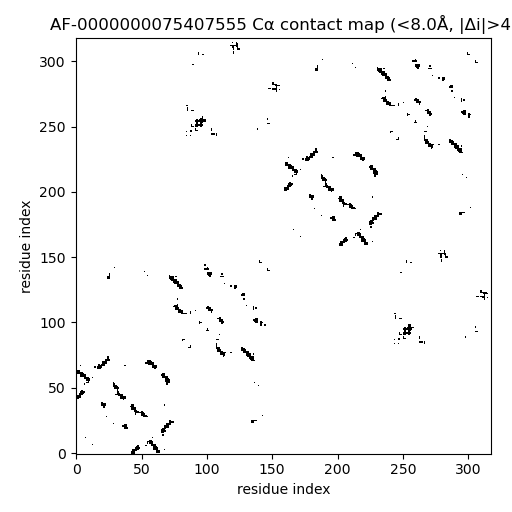7.44 103 GLN A N 1
ATOM 782 C CA . GLN A 1 103 ? -2.871 7.609 7.785 1 97.44 103 GLN A CA 1
ATOM 783 C C . GLN A 1 103 ? -2.652 6.27 8.477 1 97.44 103 GLN A C 1
ATOM 785 O O . GLN A 1 103 ? -3.572 5.453 8.57 1 97.44 103 GLN A O 1
ATOM 790 N N . ILE A 1 104 ? -1.453 6.031 8.891 1 97.44 104 ILE A N 1
ATOM 791 C CA . ILE A 1 104 ? -1.116 4.797 9.586 1 97.44 104 ILE A CA 1
ATOM 792 C C . ILE A 1 104 ? -1.185 5.02 11.102 1 97.44 104 ILE A C 1
ATOM 794 O O . ILE A 1 104 ? -0.415 5.809 11.648 1 97.44 104 ILE A O 1
ATOM 798 N N . LEU A 1 105 ? -2.113 4.328 11.773 1 97.38 105 LEU A N 1
ATOM 799 C CA . LEU A 1 105 ? -2.34 4.465 13.203 1 97.38 105 LEU A CA 1
ATOM 800 C C . LEU A 1 105 ? -1.765 3.27 13.961 1 97.38 105 LEU A C 1
ATOM 802 O O . LEU A 1 105 ? -1.402 2.26 13.352 1 97.38 105 LEU A O 1
ATOM 806 N N . PRO A 1 106 ? -1.573 3.391 15.297 1 96.75 106 PRO A N 1
ATOM 807 C CA . PRO A 1 106 ? -1.115 2.244 16.078 1 96.75 106 PRO A CA 1
ATOM 808 C C . PRO A 1 106 ? -2.076 1.059 16.016 1 96.75 106 PRO A C 1
ATOM 810 O O . PRO A 1 106 ? -3.223 1.214 15.586 1 96.75 106 PRO A O 1
ATOM 813 N N . ASN A 1 107 ? -1.536 -0.137 16.281 1 96.81 107 ASN A N 1
ATOM 814 C CA . ASN A 1 107 ? -2.314 -1.363 16.422 1 96.81 107 ASN A CA 1
ATOM 815 C C . ASN A 1 107 ? -2.939 -1.787 15.094 1 96.81 107 ASN A C 1
ATOM 817 O O . ASN A 1 107 ? -4.109 -2.17 15.055 1 96.81 107 ASN A O 1
ATOM 821 N N . ARG A 1 108 ? -2.311 -1.571 14.008 1 97.5 108 ARG A N 1
ATOM 822 C CA . ARG A 1 108 ? -2.623 -2.059 12.672 1 97.5 108 ARG A CA 1
ATOM 823 C C . ARG A 1 108 ? -3.922 -1.447 12.156 1 97.5 108 ARG A C 1
ATOM 825 O O . ARG A 1 108 ? -4.738 -2.139 11.539 1 97.5 108 ARG A O 1
ATOM 832 N N . VAL A 1 109 ? -4.082 -0.196 12.469 1 97.88 109 VAL A N 1
ATOM 833 C CA . VAL A 1 109 ? -5.246 0.522 11.969 1 97.88 109 VAL A CA 1
ATOM 834 C C . VAL A 1 109 ? -4.816 1.517 10.891 1 97.88 109 VAL A C 1
ATOM 836 O O . VAL A 1 109 ? -3.805 2.205 11.039 1 97.88 109 VAL A O 1
ATOM 839 N N . LEU A 1 110 ? -5.535 1.47 9.797 1 97.94 110 LEU A N 1
ATOM 840 C CA . LEU A 1 110 ? -5.383 2.453 8.727 1 97.94 110 LEU A CA 1
ATOM 841 C C . LEU A 1 110 ? -6.578 3.396 8.68 1 97.94 110 LEU A C 1
ATOM 843 O O . LEU A 1 110 ? -7.723 2.961 8.844 1 97.94 110 LEU A O 1
ATOM 847 N N . ARG A 1 111 ? -6.289 4.684 8.5 1 97.75 111 ARG A N 1
ATOM 848 C CA . ARG A 1 111 ? -7.348 5.684 8.359 1 97.75 111 ARG A CA 1
ATOM 849 C C . ARG A 1 111 ? -7.301 6.34 6.984 1 97.75 111 ARG A C 1
ATOM 851 O O . ARG A 1 111 ? -6.238 6.762 6.527 1 97.75 111 ARG A O 1
ATOM 858 N N . VAL A 1 112 ? -8.414 6.336 6.344 1 96.94 112 VAL A N 1
ATOM 859 C CA . VAL A 1 112 ? -8.562 7.016 5.062 1 96.94 112 VAL A CA 1
ATOM 860 C C . VAL A 1 112 ? -9.773 7.945 5.102 1 96.94 112 VAL A C 1
ATOM 862 O O . VAL A 1 112 ? -10.625 7.824 5.98 1 96.94 112 VAL A O 1
ATOM 865 N N . GLY A 1 113 ? -9.711 8.969 4.172 1 95.81 113 GLY A N 1
ATOM 866 C CA . GLY A 1 113 ? -10.93 9.742 4.008 1 95.81 113 GLY A CA 1
ATOM 867 C C . GLY A 1 113 ? -12.117 8.898 3.594 1 95.81 113 GLY A C 1
ATOM 868 O O . GLY A 1 113 ? -11.953 7.789 3.086 1 95.81 113 GLY A O 1
ATOM 869 N N . MET A 1 114 ? -13.258 9.438 3.854 1 93.06 114 MET A N 1
ATOM 870 C CA . MET A 1 114 ? -14.477 8.719 3.508 1 93.06 114 MET A CA 1
ATOM 871 C C . MET A 1 114 ? -14.523 8.406 2.016 1 93.06 114 MET A C 1
ATOM 873 O O . MET A 1 114 ? -14.367 9.297 1.185 1 93.06 114 MET A O 1
ATOM 877 N N . ASP A 1 115 ? -14.609 7.109 1.744 1 89.12 115 ASP A N 1
ATOM 878 C CA . ASP A 1 115 ? -14.688 6.566 0.393 1 89.12 115 ASP A CA 1
ATOM 879 C C . ASP A 1 115 ? -15.656 5.383 0.335 1 89.12 115 ASP A C 1
ATOM 881 O O . ASP A 1 115 ? -15.305 4.273 0.748 1 89.12 115 ASP A O 1
ATOM 885 N N . HIS A 1 116 ? -16.734 5.582 -0.286 1 88.12 116 HIS A N 1
ATOM 886 C CA . HIS A 1 116 ? -17.781 4.578 -0.271 1 88.12 116 HIS A CA 1
ATOM 887 C C . HIS A 1 116 ? -17.406 3.359 -1.105 1 88.12 116 HIS A C 1
ATOM 889 O O . HIS A 1 116 ? -17.797 2.234 -0.792 1 88.12 116 HIS A O 1
ATOM 895 N N . VAL A 1 117 ? -16.688 3.615 -2.186 1 82.75 117 VAL A N 1
ATOM 896 C CA . VAL A 1 117 ? -16.234 2.512 -3.021 1 82.75 117 VAL A CA 1
ATOM 897 C C . VAL A 1 117 ? -15.273 1.621 -2.227 1 82.75 117 VAL A C 1
ATOM 899 O O . VAL A 1 117 ? -15.406 0.394 -2.24 1 82.75 117 VAL A O 1
ATOM 902 N N . LEU A 1 118 ? -14.375 2.248 -1.479 1 84.5 118 LEU A N 1
ATOM 903 C CA . LEU A 1 118 ? -13.438 1.502 -0.639 1 84.5 118 LEU A CA 1
ATOM 904 C C . LEU A 1 118 ? -14.188 0.733 0.447 1 84.5 118 LEU A C 1
ATOM 906 O O . LEU A 1 118 ? -13.836 -0.41 0.753 1 84.5 118 LEU A O 1
ATOM 910 N N . MET A 1 119 ? -15.141 1.323 1.039 1 85.88 119 MET A N 1
ATOM 911 C CA . MET A 1 119 ? -15.914 0.662 2.082 1 85.88 119 MET A CA 1
ATOM 912 C C . MET A 1 119 ? -16.578 -0.599 1.547 1 85.88 119 MET A C 1
ATOM 914 O O . MET A 1 119 ? -16.578 -1.637 2.211 1 85.88 119 MET A O 1
ATOM 918 N N . THR A 1 120 ? -17.094 -0.49 0.378 1 84.12 120 THR A N 1
ATOM 919 C CA . THR A 1 120 ? -17.766 -1.627 -0.248 1 84.12 120 THR A CA 1
ATOM 920 C C . THR A 1 120 ? -16.766 -2.752 -0.522 1 84.12 120 THR A C 1
ATOM 922 O O . THR A 1 120 ? -17.062 -3.922 -0.267 1 84.12 120 THR A O 1
ATOM 925 N N . LEU A 1 121 ? -15.641 -2.383 -0.964 1 78.88 121 LEU A N 1
ATOM 926 C CA . LEU A 1 121 ? -14.578 -3.342 -1.233 1 78.88 121 LEU A CA 1
ATOM 927 C C . LEU A 1 121 ? -14.148 -4.047 0.048 1 78.88 121 LEU A C 1
ATOM 929 O O . LEU A 1 121 ? -14.039 -5.277 0.079 1 78.88 121 LEU A O 1
ATOM 933 N N . LEU A 1 122 ? -13.922 -3.322 1.072 1 86.5 122 LEU A N 1
ATOM 934 C CA . LEU A 1 122 ? -13.477 -3.869 2.352 1 86.5 122 LEU A CA 1
ATOM 935 C C . LEU A 1 122 ? -14.539 -4.797 2.938 1 86.5 122 LEU A C 1
ATOM 937 O O . LEU A 1 122 ? -14.211 -5.852 3.488 1 86.5 122 LEU A O 1
ATOM 941 N N . ASP A 1 123 ? -15.742 -4.406 2.807 1 84.75 123 ASP A N 1
ATOM 942 C CA . ASP A 1 123 ? -16.844 -5.23 3.281 1 84.75 123 ASP A CA 1
ATOM 943 C C . ASP A 1 123 ? -16.891 -6.57 2.553 1 84.75 123 ASP A C 1
ATOM 945 O O . ASP A 1 123 ? -17.078 -7.617 3.176 1 84.75 123 ASP A O 1
ATOM 949 N N . GLY A 1 124 ? -16.734 -6.527 1.32 1 82 124 GLY A N 1
ATOM 950 C CA . GLY A 1 124 ? -16.719 -7.734 0.51 1 82 124 GLY A CA 1
ATOM 951 C C . GLY A 1 124 ? -15.578 -8.68 0.878 1 82 124 GLY A C 1
ATOM 952 O O . GLY A 1 124 ? -15.672 -9.883 0.654 1 82 124 GLY A O 1
ATOM 953 N N . GLN A 1 125 ? -14.586 -8.148 1.514 1 79.56 125 GLN A N 1
ATOM 954 C CA . GLN A 1 125 ? -13.422 -8.953 1.876 1 79.56 125 GLN A CA 1
ATOM 955 C C . GLN A 1 125 ? -13.43 -9.297 3.361 1 79.56 125 GLN A C 1
ATOM 957 O O . GLN A 1 125 ? -12.5 -9.93 3.863 1 79.56 125 GLN A O 1
ATOM 962 N N . GLY A 1 126 ? -14.453 -8.93 4.008 1 87.06 126 GLY A N 1
ATOM 963 C CA . GLY A 1 126 ? -14.578 -9.234 5.422 1 87.06 126 GLY A CA 1
ATOM 964 C C . GLY A 1 126 ? -13.633 -8.438 6.293 1 87.06 126 GLY A C 1
ATOM 965 O O . GLY A 1 126 ? -13.273 -8.867 7.391 1 87.06 126 GLY A O 1
ATOM 966 N N . VAL A 1 127 ? -13.125 -7.387 5.785 1 90.56 127 VAL A N 1
ATOM 967 C CA . VAL A 1 127 ? -12.227 -6.531 6.547 1 90.56 127 VAL A CA 1
ATOM 968 C C . VAL A 1 127 ? -13.031 -5.609 7.457 1 90.56 127 VAL A C 1
ATOM 970 O O . VAL A 1 127 ? -14.047 -5.043 7.035 1 90.56 127 VAL A O 1
ATOM 973 N N . GLN A 1 128 ? -12.633 -5.504 8.688 1 93.69 128 GLN A N 1
ATOM 974 C CA . GLN A 1 128 ? -13.32 -4.652 9.648 1 93.69 128 GLN A CA 1
ATOM 975 C C . GLN A 1 128 ? -13 -3.178 9.406 1 93.69 128 GLN A C 1
ATOM 977 O O . GLN A 1 128 ? -11.836 -2.779 9.414 1 93.69 128 GLN A O 1
ATOM 982 N N . ALA A 1 129 ? -14 -2.406 9.172 1 95 129 ALA A N 1
ATOM 983 C CA . ALA A 1 129 ? -13.875 -0.971 8.938 1 95 129 ALA A CA 1
ATOM 984 C C . ALA A 1 129 ? -15.016 -0.202 9.602 1 95 129 ALA A C 1
ATOM 986 O O . ALA A 1 129 ? -16.141 -0.682 9.648 1 95 129 ALA A O 1
ATOM 987 N N . TRP A 1 130 ? -14.727 1.031 10.102 1 93.69 130 TRP A N 1
ATOM 988 C CA . TRP A 1 130 ? -15.734 1.842 10.781 1 93.69 130 TRP A CA 1
ATOM 989 C C . TRP A 1 130 ? -15.672 3.291 10.312 1 93.69 130 TRP A C 1
ATOM 991 O O . TRP A 1 130 ? -14.586 3.826 10.07 1 93.69 130 TRP A O 1
ATOM 1001 N N . ARG A 1 131 ? -16.828 3.859 10.258 1 94.12 131 ARG A N 1
ATOM 1002 C CA . ARG A 1 131 ? -16.922 5.297 10.016 1 94.12 131 ARG A CA 1
ATOM 1003 C C . ARG A 1 131 ? -16.719 6.082 11.305 1 94.12 131 ARG A C 1
ATOM 1005 O O . ARG A 1 131 ? -17.219 5.695 12.367 1 94.12 131 ARG A O 1
ATOM 1012 N N . ARG A 1 132 ? -15.961 7.125 11.148 1 95.25 132 ARG A N 1
ATOM 1013 C CA . ARG A 1 132 ? -15.68 8 12.289 1 95.25 132 ARG A CA 1
ATOM 1014 C C . ARG A 1 132 ? -15.523 9.445 11.844 1 95.25 132 ARG A C 1
ATOM 1016 O O . ARG A 1 132 ? -15.352 9.719 10.648 1 95.25 132 ARG A O 1
ATOM 1023 N N . ARG A 1 133 ? -15.797 10.305 12.758 1 97.38 133 ARG A N 1
ATOM 1024 C CA . ARG A 1 133 ? -15.352 11.68 12.594 1 97.38 133 ARG A CA 1
ATOM 1025 C C . ARG A 1 133 ? -14.078 11.945 13.398 1 97.38 133 ARG A C 1
ATOM 1027 O O . ARG A 1 133 ? -14.062 11.781 14.617 1 97.38 133 ARG A O 1
ATOM 1034 N N . ALA A 1 134 ? -13.031 12.273 12.797 1 97.69 134 ALA A N 1
ATOM 1035 C CA . ALA A 1 134 ? -11.734 12.453 13.445 1 97.69 134 ALA A CA 1
ATOM 1036 C C . ALA A 1 134 ? -10.773 13.227 12.547 1 97.69 134 ALA A C 1
ATOM 1038 O O . ALA A 1 134 ? -10.961 13.281 11.328 1 97.69 134 ALA A O 1
ATOM 1039 N N . PRO A 1 135 ? -9.734 13.922 13.156 1 97.44 135 PRO A N 1
ATOM 1040 C CA . PRO A 1 135 ? -8.695 14.523 12.32 1 97.44 135 PRO A CA 1
ATOM 1041 C C . PRO A 1 135 ? -7.973 13.5 11.445 1 97.44 135 PRO A C 1
ATOM 1043 O O . PRO A 1 135 ? -7.836 12.336 11.844 1 97.44 135 PRO A O 1
ATOM 1046 N N . PHE A 1 136 ? -7.633 13.836 10.32 1 97 136 PHE A N 1
ATOM 1047 C CA . PHE A 1 136 ? -6.973 12.984 9.328 1 97 136 PHE A CA 1
ATOM 1048 C C . PHE A 1 136 ? -5.605 13.547 8.961 1 97 136 PHE A C 1
ATOM 1050 O O . PHE A 1 136 ? -5.5 14.695 8.516 1 97 136 PHE A O 1
ATOM 1057 N N . GLN A 1 137 ? -4.531 12.836 9.25 1 95.69 137 GLN A N 1
ATOM 1058 C CA . GLN A 1 137 ? -3.162 13.203 8.914 1 95.69 137 GLN A CA 1
ATOM 1059 C C . GLN A 1 137 ? -2.537 12.203 7.957 1 95.69 137 GLN A C 1
ATOM 1061 O O . GLN A 1 137 ? -1.836 11.281 8.383 1 95.69 137 GLN A O 1
ATOM 1066 N N . PRO A 1 138 ? -2.676 12.398 6.648 1 94.12 138 PRO A N 1
ATOM 1067 C CA . PRO A 1 138 ? -2.164 11.422 5.68 1 94.12 138 PRO A CA 1
ATOM 1068 C C . PRO A 1 138 ? -0.641 11.312 5.703 1 94.12 138 PRO A C 1
ATOM 1070 O O . PRO A 1 138 ? 0.046 12.266 6.078 1 94.12 138 PRO A O 1
ATOM 1073 N N . GLU A 1 139 ? -0.163 10.117 5.312 1 90.56 139 GLU A N 1
ATOM 1074 C CA . GLU A 1 139 ? 1.268 9.891 5.125 1 90.56 139 GLU A CA 1
ATOM 1075 C C . GLU A 1 139 ? 1.851 10.883 4.117 1 90.56 139 GLU A C 1
ATOM 1077 O O . GLU A 1 139 ? 1.192 11.242 3.141 1 90.56 139 GLU A O 1
ATOM 1082 N N . PRO A 1 140 ? 3.127 11.297 4.465 1 81.75 140 PRO A N 1
ATOM 1083 C CA . PRO A 1 140 ? 3.771 12.164 3.479 1 81.75 140 PRO A CA 1
ATOM 1084 C C . PRO A 1 140 ? 3.793 11.555 2.08 1 81.75 140 PRO A C 1
ATOM 1086 O O . PRO A 1 140 ? 3.963 10.344 1.934 1 81.75 140 PRO A O 1
ATOM 1089 N N . GLY A 1 141 ? 3.68 12.359 1.041 1 76 141 GLY A N 1
ATOM 1090 C CA . GLY A 1 141 ? 3.709 11.914 -0.343 1 76 141 GLY A CA 1
ATOM 1091 C C . GLY A 1 141 ? 2.332 11.602 -0.9 1 76 141 GLY A C 1
ATOM 1092 O O . GLY A 1 141 ? 2.178 11.391 -2.105 1 76 141 GLY A O 1
ATOM 1093 N N . ALA A 1 142 ? 1.395 11.531 -0.079 1 71.5 142 ALA A N 1
ATOM 1094 C CA . ALA A 1 142 ? 0.028 11.227 -0.502 1 71.5 142 ALA A CA 1
ATOM 1095 C C . ALA A 1 142 ? -0.456 12.234 -1.544 1 71.5 142 ALA A C 1
ATOM 1097 O O . ALA A 1 142 ? -1.256 11.891 -2.418 1 71.5 142 ALA A O 1
ATOM 1098 N N . TYR A 1 143 ? 0.036 13.32 -1.488 1 64.56 143 TYR A N 1
ATOM 1099 C CA . TYR A 1 143 ? -0.46 14.359 -2.385 1 64.56 143 TYR A CA 1
ATOM 1100 C C . TYR A 1 143 ? 0.521 14.609 -3.523 1 64.56 143 TYR A C 1
ATOM 1102 O O . TYR A 1 143 ? 0.324 15.523 -4.328 1 64.56 143 TYR A O 1
ATOM 1110 N N . ASP A 1 144 ? 1.607 13.859 -3.492 1 62.44 144 ASP A N 1
ATOM 1111 C CA . ASP A 1 144 ? 2.545 13.938 -4.609 1 62.44 144 ASP A CA 1
ATOM 1112 C C . ASP A 1 144 ? 2.293 12.812 -5.613 1 62.44 144 ASP A C 1
ATOM 1114 O O . ASP A 1 144 ? 2.502 11.641 -5.305 1 62.44 144 ASP A O 1
ATOM 1118 N N . PRO A 1 145 ? 1.557 13.195 -6.672 1 54.59 145 PRO A N 1
ATOM 1119 C CA . PRO A 1 145 ? 1.275 12.133 -7.629 1 54.59 145 PRO A CA 1
ATOM 1120 C C . PRO A 1 145 ? 2.512 11.297 -7.965 1 54.59 145 PRO A C 1
ATOM 1122 O O . PRO A 1 145 ? 2.391 10.133 -8.344 1 54.59 145 PRO A O 1
ATOM 1125 N N . HIS A 1 146 ? 3.717 12.148 -8.172 1 53.38 146 HIS A N 1
ATOM 1126 C CA . HIS A 1 146 ? 4.891 11.398 -8.609 1 53.38 146 HIS A CA 1
ATOM 1127 C C . HIS A 1 146 ? 5.496 10.594 -7.469 1 53.38 146 HIS A C 1
ATOM 1129 O O . HIS A 1 146 ? 6.414 9.805 -7.68 1 53.38 146 HIS A O 1
ATOM 1135 N N . GLY A 1 147 ? 4.93 10.141 -6.539 1 46.81 147 GLY A N 1
ATOM 1136 C CA . GLY A 1 147 ? 5.387 9.336 -5.418 1 46.81 147 GLY A CA 1
ATOM 1137 C C . GLY A 1 147 ? 6.707 9.812 -4.84 1 46.81 147 GLY A C 1
ATOM 1138 O O . GLY A 1 147 ? 7.152 10.922 -5.133 1 46.81 147 GLY A O 1
ATOM 1139 N N . LEU A 1 148 ? 7.523 8.875 -4.059 1 45.84 148 LEU A N 1
ATOM 1140 C CA . LEU A 1 148 ? 8.789 9 -3.354 1 45.84 148 LEU A CA 1
ATOM 1141 C C . LEU A 1 148 ? 9.883 9.508 -4.289 1 45.84 148 LEU A C 1
ATOM 1143 O O . LEU A 1 148 ? 11.07 9.445 -3.961 1 45.84 148 LEU A O 1
ATOM 1147 N N . ILE A 1 149 ? 9.75 9.922 -5.367 1 40.56 149 ILE A N 1
ATOM 1148 C CA . ILE A 1 149 ? 10.828 10.102 -6.332 1 40.56 149 ILE A CA 1
ATOM 1149 C C . ILE A 1 149 ? 11.844 11.102 -5.797 1 40.56 149 ILE A C 1
ATOM 1151 O O . ILE A 1 149 ? 13 11.125 -6.23 1 40.56 149 ILE A O 1
ATOM 1155 N N . ASP A 1 150 ? 11.523 12.016 -5.141 1 40.34 150 ASP A N 1
ATOM 1156 C CA . ASP A 1 150 ? 12.641 12.945 -4.984 1 40.34 150 ASP A CA 1
ATOM 1157 C C . ASP A 1 150 ? 13.625 12.445 -3.932 1 40.34 150 ASP A C 1
ATOM 1159 O O . ASP A 1 150 ? 14.281 13.25 -3.26 1 40.34 150 ASP A O 1
ATOM 1163 N N . ALA A 1 151 ? 13.625 11.234 -3.455 1 40.5 151 ALA A N 1
ATOM 1164 C CA . ALA A 1 151 ? 14.672 10.969 -2.471 1 40.5 151 ALA A CA 1
ATOM 1165 C C . ALA A 1 151 ? 16.031 10.812 -3.146 1 40.5 151 ALA A C 1
ATOM 1167 O O . ALA A 1 151 ? 16.109 10.352 -4.289 1 40.5 151 ALA A O 1
ATOM 1168 N N . PRO A 1 152 ? 17.141 11.359 -2.525 1 37.62 152 PRO A N 1
ATOM 1169 C CA . PRO A 1 152 ? 18.484 11.242 -3.088 1 37.62 152 PRO A CA 1
ATOM 1170 C C . PRO A 1 152 ? 18.891 9.797 -3.363 1 37.62 152 PRO A C 1
ATOM 1172 O O . PRO A 1 152 ? 18.344 8.875 -2.75 1 37.62 152 PRO A O 1
ATOM 1175 N N . ALA A 1 153 ? 19.75 9.547 -4.352 1 36.12 153 ALA A N 1
ATOM 1176 C CA . ALA A 1 153 ? 20.344 8.328 -4.895 1 36.12 153 ALA A CA 1
ATOM 1177 C C . ALA A 1 153 ? 20.906 7.449 -3.779 1 36.12 153 ALA A C 1
ATOM 1179 O O . ALA A 1 153 ? 21.672 7.922 -2.93 1 36.12 153 ALA A O 1
ATOM 1180 N N . PRO A 1 154 ? 20.438 6.156 -3.572 1 34.72 154 PRO A N 1
ATOM 1181 C CA . PRO A 1 154 ? 20.984 5.305 -2.51 1 34.72 154 PRO A CA 1
ATOM 1182 C C . PRO A 1 154 ? 22.391 4.793 -2.818 1 34.72 154 PRO A C 1
ATOM 1184 O O . PRO A 1 154 ? 22.734 4.609 -3.986 1 34.72 154 PRO A O 1
ATOM 1187 N N . VAL A 1 155 ? 23.25 4.898 -1.941 1 29.56 155 VAL A N 1
ATOM 1188 C CA . VAL A 1 155 ? 24.531 4.211 -1.961 1 29.56 155 VAL A CA 1
ATOM 1189 C C . VAL A 1 155 ? 24.328 2.717 -1.718 1 29.56 155 VAL A C 1
ATOM 1191 O O . VAL A 1 155 ? 23.844 2.316 -0.654 1 29.56 155 VAL A O 1
ATOM 1194 N N . VAL A 1 156 ? 24.078 1.931 -2.615 1 32.41 156 VAL A N 1
ATOM 1195 C CA . VAL A 1 156 ? 23.891 0.484 -2.621 1 32.41 156 VAL A CA 1
ATOM 1196 C C . VAL A 1 156 ? 25.156 -0.204 -2.131 1 32.41 156 VAL A C 1
ATOM 1198 O O . VAL A 1 156 ? 26.234 -0.06 -2.738 1 32.41 156 VAL A O 1
ATOM 1201 N N . ARG A 1 157 ? 25.219 -0.674 -0.859 1 29.2 157 ARG A N 1
ATOM 1202 C CA . ARG A 1 157 ? 26.391 -1.436 -0.437 1 29.2 157 ARG A CA 1
ATOM 1203 C C . ARG A 1 157 ? 26.25 -2.908 -0.808 1 29.2 157 ARG A C 1
ATOM 1205 O O . ARG A 1 157 ? 25.188 -3.494 -0.644 1 29.2 157 ARG A O 1
ATOM 1212 N N . ARG A 1 158 ? 26.953 -3.314 -1.596 1 29.33 158 ARG A N 1
ATOM 1213 C CA . ARG A 1 158 ? 27.172 -4.715 -1.945 1 29.33 158 ARG A CA 1
ATOM 1214 C C . ARG A 1 158 ? 27.656 -5.512 -0.74 1 29.33 158 ARG A C 1
ATOM 1216 O O . ARG A 1 158 ? 28.578 -5.086 -0.039 1 29.33 158 ARG A O 1
ATOM 1223 N N . ALA A 1 159 ? 26.828 -6.57 -0.382 1 24.89 159 ALA A N 1
ATOM 1224 C CA . ALA A 1 159 ? 27.562 -7.484 0.488 1 24.89 159 ALA A CA 1
ATOM 1225 C C . ALA A 1 159 ? 28.516 -8.375 -0.321 1 24.89 159 ALA A C 1
ATOM 1227 O O . ALA A 1 159 ? 28.219 -8.711 -1.469 1 24.89 159 ALA A O 1
ATOM 1228 N N . MET B 1 1 ? -3.01 -31.438 -30.422 1 88.38 1 MET B N 1
ATOM 1229 C CA . MET B 1 1 ? -2.1 -30.734 -29.516 1 88.38 1 MET B CA 1
ATOM 1230 C C . MET B 1 1 ? -2.605 -30.781 -28.078 1 88.38 1 MET B C 1
ATOM 1232 O O . MET B 1 1 ? -3.807 -30.656 -27.844 1 88.38 1 MET B O 1
ATOM 1236 N N . THR B 1 2 ? -1.754 -31.234 -27.172 1 95.06 2 THR B N 1
ATOM 1237 C CA . THR B 1 2 ? -2.135 -31.375 -25.781 1 95.06 2 THR B CA 1
ATOM 1238 C C 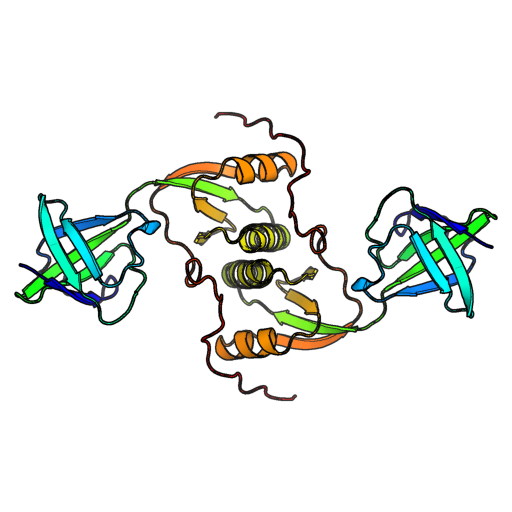. THR B 1 2 ? -2.596 -30.047 -25.188 1 95.06 2 THR B C 1
ATOM 1240 O O . THR B 1 2 ? -1.982 -29.016 -25.453 1 95.06 2 THR B O 1
ATOM 1243 N N . ARG B 1 3 ? -3.756 -30.125 -24.469 1 98.06 3 ARG B N 1
ATOM 1244 C CA . ARG B 1 3 ? -4.277 -28.906 -23.859 1 98.06 3 ARG B CA 1
ATOM 1245 C C . ARG B 1 3 ? -4.367 -29.047 -22.344 1 98.06 3 ARG B C 1
ATOM 1247 O O . ARG B 1 3 ? -4.754 -30.109 -21.844 1 98.06 3 ARG B O 1
ATOM 1254 N N . ALA B 1 4 ? -4.004 -28.031 -21.688 1 98.44 4 ALA B N 1
ATOM 1255 C CA . ALA B 1 4 ? -4.312 -27.891 -20.266 1 98.44 4 ALA B CA 1
ATOM 1256 C C . ALA B 1 4 ? -5.613 -27.125 -20.062 1 98.44 4 ALA B C 1
ATOM 1258 O O . ALA B 1 4 ? -5.707 -25.953 -20.438 1 98.44 4 ALA B O 1
ATOM 1259 N N . VAL B 1 5 ? -6.598 -27.719 -19.391 1 98.06 5 VAL B N 1
ATOM 1260 C CA . VAL B 1 5 ? -7.949 -27.172 -19.516 1 98.06 5 VAL B CA 1
ATOM 1261 C C . VAL B 1 5 ? -8.453 -26.734 -18.141 1 98.06 5 VAL B C 1
ATOM 1263 O O . VAL B 1 5 ? -9.516 -26.125 -18.031 1 98.06 5 VAL B O 1
ATOM 1266 N N . ALA B 1 6 ? -7.742 -27.125 -17.078 1 98 6 ALA B N 1
ATOM 1267 C CA . ALA B 1 6 ? -8.141 -26.75 -15.727 1 98 6 ALA B CA 1
ATOM 1268 C C . ALA B 1 6 ? -6.93 -26.594 -14.812 1 98 6 ALA B C 1
ATOM 1270 O O . ALA B 1 6 ? -5.902 -27.25 -15.023 1 98 6 ALA B O 1
ATOM 1271 N N . LEU B 1 7 ? -7.062 -25.734 -13.898 1 98.25 7 LEU B N 1
ATOM 1272 C CA . LEU B 1 7 ? -6.031 -25.484 -12.898 1 98.25 7 LEU B CA 1
ATOM 1273 C C . LEU B 1 7 ? -6.469 -26 -11.531 1 98.25 7 LEU B C 1
ATOM 1275 O O . LEU B 1 7 ? -7.59 -25.719 -11.094 1 98.25 7 LEU B O 1
ATOM 1279 N N . HIS B 1 8 ? -5.617 -26.719 -10.906 1 98.12 8 HIS B N 1
ATOM 1280 C CA . HIS B 1 8 ? -5.891 -27.25 -9.57 1 98.12 8 HIS B CA 1
ATOM 1281 C C . HIS B 1 8 ? -4.836 -26.797 -8.57 1 98.12 8 HIS B C 1
ATOM 1283 O O . HIS B 1 8 ? -3.637 -26.906 -8.828 1 98.12 8 HIS B O 1
ATOM 1289 N N . PRO B 1 9 ? -5.324 -26.281 -7.445 1 97.62 9 PRO B N 1
ATOM 1290 C CA . PRO B 1 9 ? -4.363 -25.828 -6.434 1 97.62 9 PRO B CA 1
ATOM 1291 C C . PRO B 1 9 ? -3.41 -26.938 -5.988 1 97.62 9 PRO B C 1
ATOM 1293 O O . PRO B 1 9 ? -3.785 -28.109 -5.977 1 97.62 9 PRO B O 1
ATOM 1296 N N . ALA B 1 10 ? -2.217 -26.453 -5.652 1 97.38 10 ALA B N 1
ATOM 1297 C CA . ALA B 1 10 ? -1.231 -27.359 -5.094 1 97.38 10 ALA B CA 1
ATOM 1298 C C . ALA B 1 10 ? -1.836 -28.203 -3.965 1 97.38 10 ALA B C 1
ATOM 1300 O O . ALA B 1 10 ? -2.568 -27.672 -3.123 1 97.38 10 ALA B O 1
ATOM 1301 N N . GLY B 1 11 ? -1.568 -29.391 -4.023 1 96.56 11 GLY B N 1
ATOM 1302 C CA . GLY B 1 11 ? -2.047 -30.281 -2.979 1 96.56 11 GLY B CA 1
ATOM 1303 C C . GLY B 1 11 ? -3.418 -30.859 -3.27 1 96.56 11 GLY B C 1
ATOM 1304 O O . GLY B 1 11 ? -3.891 -31.75 -2.553 1 96.56 11 GLY B O 1
ATOM 1305 N N . THR B 1 12 ? -4.195 -30.438 -4.281 1 97.62 12 THR B N 1
ATOM 1306 C CA . THR B 1 12 ? -5.566 -30.875 -4.523 1 97.62 12 THR B CA 1
ATOM 1307 C C . THR B 1 12 ? -5.637 -31.781 -5.754 1 97.62 12 THR B C 1
ATOM 1309 O O . THR B 1 12 ? -6.723 -32.156 -6.195 1 97.62 12 THR B O 1
ATOM 1312 N N . TRP B 1 13 ? -4.605 -32.062 -6.352 1 97.25 13 TRP B N 1
ATOM 1313 C CA . TRP B 1 13 ? -4.547 -32.938 -7.52 1 97.25 13 TRP B CA 1
ATOM 1314 C C . TRP B 1 13 ? -3.596 -34.094 -7.273 1 97.25 13 TRP B C 1
ATOM 1316 O O . TRP B 1 13 ? -2.674 -34 -6.461 1 97.25 13 TRP B O 1
ATOM 1326 N N . PRO B 1 14 ? -3.842 -35.25 -7.898 1 96.56 14 PRO B N 1
ATOM 1327 C CA . PRO B 1 14 ? -3.049 -36.438 -7.629 1 96.56 14 PRO B CA 1
ATOM 1328 C C . PRO B 1 14 ? -1.649 -36.375 -8.234 1 96.56 14 PRO B C 1
ATOM 1330 O O . PRO B 1 14 ? -1.485 -36.562 -9.445 1 96.56 14 PRO B O 1
ATOM 1333 N N . ARG B 1 15 ? -0.608 -36.281 -7.363 1 95.25 15 ARG B N 1
ATOM 1334 C CA . ARG B 1 15 ? 0.778 -36.156 -7.797 1 95.25 15 ARG B CA 1
ATOM 1335 C C . ARG B 1 15 ? 1.234 -37.406 -8.562 1 95.25 15 ARG B C 1
ATOM 1337 O O . ARG B 1 15 ? 2.123 -37.312 -9.414 1 95.25 15 ARG B O 1
ATOM 1344 N N . SER B 1 16 ? 0.61 -38.5 -8.359 1 96.44 16 SER B N 1
ATOM 1345 C CA . SER B 1 16 ? 0.956 -39.75 -9.023 1 96.44 16 SER B CA 1
ATOM 1346 C C . SER B 1 16 ? 0.681 -39.656 -10.523 1 96.44 16 SER B C 1
ATOM 1348 O O . SER B 1 16 ? 1.226 -40.469 -11.297 1 96.44 16 SER B O 1
ATOM 1350 N N . THR B 1 17 ? -0.152 -38.75 -10.93 1 96.94 17 THR B N 1
ATOM 1351 C CA . THR B 1 17 ? -0.529 -38.625 -12.336 1 96.94 17 THR B CA 1
ATOM 1352 C C . THR B 1 17 ? 0.229 -37.5 -13.016 1 96.94 17 THR B C 1
ATOM 1354 O O . THR B 1 17 ? -0.101 -37.094 -14.133 1 96.94 17 THR B O 1
ATOM 1357 N N . GLU B 1 18 ? 1.221 -36.938 -12.312 1 97.88 18 GLU B N 1
ATOM 1358 C CA . GLU B 1 18 ? 2.031 -35.875 -12.891 1 97.88 18 GLU B CA 1
ATOM 1359 C C . GLU B 1 18 ? 2.711 -36.344 -14.18 1 97.88 18 GLU B C 1
ATOM 1361 O O . GLU B 1 18 ? 3.391 -37.375 -14.188 1 97.88 18 GLU B O 1
ATOM 1366 N N . ALA B 1 19 ? 2.496 -35.625 -15.234 1 97.12 19 ALA B N 1
ATOM 1367 C CA . ALA B 1 19 ? 3.045 -35.969 -16.547 1 97.12 19 ALA B CA 1
ATOM 1368 C C . ALA B 1 19 ? 4.273 -35.125 -16.859 1 97.12 19 ALA B C 1
ATOM 1370 O O . ALA B 1 19 ? 5.004 -35.406 -17.812 1 97.12 19 ALA B O 1
ATOM 1371 N N . GLY B 1 20 ? 4.543 -34.062 -16.141 1 97.75 20 GLY B N 1
ATOM 1372 C CA . GLY B 1 20 ? 5.656 -33.156 -16.344 1 97.75 20 GLY B CA 1
ATOM 1373 C C . GLY B 1 20 ? 5.512 -31.859 -15.578 1 97.75 20 GLY B C 1
ATOM 1374 O O . GLY B 1 20 ? 4.656 -31.75 -14.695 1 97.75 20 GLY B O 1
ATOM 1375 N N . THR B 1 21 ? 6.473 -30.969 -15.844 1 98.69 21 THR B N 1
ATOM 1376 C CA . THR B 1 21 ? 6.469 -29.672 -15.188 1 98.69 21 THR B CA 1
ATOM 1377 C C . THR B 1 21 ? 6.602 -28.547 -16.219 1 98.69 21 THR B C 1
ATOM 1379 O O . THR B 1 21 ? 7.02 -28.781 -17.344 1 98.69 21 THR B O 1
ATOM 1382 N N . VAL B 1 22 ? 6.117 -27.422 -15.844 1 98.69 22 VAL B N 1
ATOM 1383 C CA . VAL B 1 22 ? 6.375 -26.188 -16.578 1 98.69 22 VAL B CA 1
ATOM 1384 C C . VAL B 1 22 ? 6.848 -25.109 -15.609 1 98.69 22 VAL B C 1
ATOM 1386 O O . VAL B 1 22 ? 6.195 -24.828 -14.602 1 98.69 22 VAL B O 1
ATOM 1389 N N . THR B 1 23 ? 8.047 -24.594 -15.852 1 98.69 23 THR B N 1
ATOM 1390 C CA . THR B 1 23 ? 8.625 -23.531 -15.023 1 98.69 23 THR B CA 1
ATOM 1391 C C . THR B 1 23 ? 8.359 -22.156 -15.633 1 98.69 23 THR B C 1
ATOM 1393 O O . THR B 1 23 ? 8.75 -21.906 -16.781 1 98.69 23 THR B O 1
ATOM 1396 N N . LEU B 1 24 ? 7.668 -21.312 -14.953 1 97.88 24 LEU B N 1
ATOM 1397 C CA . LEU B 1 24 ? 7.238 -20.016 -15.469 1 97.88 24 LEU B CA 1
ATOM 1398 C C . LEU B 1 24 ? 7.578 -18.891 -14.484 1 97.88 24 LEU B C 1
ATOM 1400 O O . LEU B 1 24 ? 7.445 -19.078 -13.273 1 97.88 24 LEU B O 1
ATOM 1404 N N . ALA B 1 25 ? 7.996 -17.75 -15.016 1 96.81 25 ALA B N 1
ATOM 1405 C CA . ALA B 1 25 ? 8.117 -16.547 -14.195 1 96.81 25 ALA B CA 1
ATOM 1406 C C . ALA B 1 25 ? 6.742 -16.016 -13.789 1 96.81 25 ALA B C 1
ATOM 1408 O O . ALA B 1 25 ? 5.723 -16.438 -14.344 1 96.81 25 ALA B O 1
ATOM 1409 N N . ALA B 1 26 ? 6.727 -15.133 -12.758 1 95.69 26 ALA B N 1
ATOM 1410 C CA . ALA B 1 26 ? 5.477 -14.609 -12.219 1 95.69 26 ALA B CA 1
ATOM 1411 C C . ALA B 1 26 ? 4.625 -13.977 -13.32 1 95.69 26 ALA B C 1
ATOM 1413 O O . ALA B 1 26 ? 3.412 -14.195 -13.375 1 95.69 26 ALA B O 1
ATOM 1414 N N . ALA B 1 27 ? 5.211 -13.242 -14.219 1 91.56 27 ALA B N 1
ATOM 1415 C CA . ALA B 1 27 ? 4.5 -12.531 -15.273 1 91.56 27 ALA B CA 1
ATOM 1416 C C . ALA B 1 27 ? 3.795 -13.5 -16.219 1 91.56 27 ALA B C 1
ATOM 1418 O O . ALA B 1 27 ? 2.768 -13.164 -16.812 1 91.56 27 ALA B O 1
ATOM 1419 N N . ASP B 1 28 ? 4.316 -14.711 -16.281 1 93.94 28 ASP B N 1
ATOM 1420 C CA . ASP B 1 28 ? 3.771 -15.711 -17.203 1 93.94 28 ASP B CA 1
ATOM 1421 C C . ASP B 1 28 ? 2.789 -16.641 -16.484 1 93.94 28 ASP B C 1
ATOM 1423 O O . ASP B 1 28 ? 2.25 -17.562 -17.094 1 93.94 28 ASP B O 1
ATOM 1427 N N . ARG B 1 29 ? 2.525 -16.359 -15.297 1 95.88 29 ARG B N 1
ATOM 1428 C CA . ARG B 1 29 ? 1.69 -17.266 -14.523 1 95.88 29 ARG B CA 1
ATOM 1429 C C . ARG B 1 29 ? 0.312 -16.672 -14.266 1 95.88 29 ARG B C 1
ATOM 1431 O O . ARG B 1 29 ? -0.418 -17.141 -13.391 1 95.88 29 ARG B O 1
ATOM 1438 N N . HIS B 1 30 ? 0.039 -15.656 -14.867 1 93.12 30 HIS B N 1
ATOM 1439 C CA . HIS B 1 30 ? -1.325 -15.148 -14.953 1 93.12 30 HIS B CA 1
ATOM 1440 C C . HIS B 1 30 ? -1.801 -15.078 -16.406 1 93.12 30 HIS B C 1
ATOM 1442 O O . HIS B 1 30 ? -1.728 -14.023 -17.031 1 93.12 30 HIS B O 1
ATOM 1448 N N . ARG B 1 31 ? -2.254 -16.203 -16.844 1 92.31 31 ARG B N 1
ATOM 1449 C CA . ARG B 1 31 ? -2.605 -16.359 -18.25 1 92.31 31 ARG B CA 1
ATOM 1450 C C . ARG B 1 31 ? -3.887 -17.172 -18.406 1 92.31 31 ARG B C 1
ATOM 1452 O O . ARG B 1 31 ? -4.227 -17.984 -17.547 1 92.31 31 ARG B O 1
ATOM 1459 N N . ARG B 1 32 ? -4.527 -16.875 -19.438 1 94.5 32 ARG B N 1
ATOM 1460 C CA . ARG B 1 32 ? -5.73 -17.625 -19.781 1 94.5 32 ARG B CA 1
ATOM 1461 C C . ARG B 1 32 ? -5.449 -18.641 -20.891 1 94.5 32 ARG B C 1
ATOM 1463 O O . ARG B 1 32 ? -5.746 -19.828 -20.75 1 94.5 32 ARG B O 1
ATOM 1470 N N . ARG B 1 33 ? -4.996 -18.141 -22.062 1 96.75 33 ARG B N 1
ATOM 1471 C CA . ARG B 1 33 ? -4.773 -18.969 -23.25 1 96.75 33 ARG B CA 1
ATOM 1472 C C . ARG B 1 33 ? -3.445 -18.625 -23.906 1 96.75 33 ARG B C 1
ATOM 1474 O O . ARG B 1 33 ? -3.289 -17.547 -24.484 1 96.75 33 ARG B O 1
ATOM 1481 N N . VAL B 1 34 ? -2.543 -19.531 -23.891 1 97.62 34 VAL B N 1
ATOM 1482 C CA . VAL B 1 34 ? -1.207 -19.297 -24.422 1 97.62 34 VAL B CA 1
ATOM 1483 C C . VAL B 1 34 ? -0.503 -20.625 -24.672 1 97.62 34 VAL B C 1
ATOM 1485 O O . VAL B 1 34 ? -0.717 -21.594 -23.938 1 97.62 34 VAL B O 1
ATOM 1488 N N . MET B 1 35 ? 0.238 -20.641 -25.734 1 98.06 35 MET B N 1
ATOM 1489 C CA . MET B 1 35 ? 1.107 -21.797 -25.953 1 98.06 35 MET B CA 1
ATOM 1490 C C . MET B 1 35 ? 2.273 -21.797 -24.969 1 98.06 35 MET B C 1
ATOM 1492 O O . MET B 1 35 ? 2.963 -20.797 -24.828 1 98.06 35 MET B O 1
ATOM 1496 N N . LEU B 1 36 ? 2.488 -22.953 -24.297 1 97.94 36 LEU B N 1
ATOM 1497 C CA . LEU B 1 36 ? 3.6 -23.109 -23.375 1 97.94 36 LEU B CA 1
ATOM 1498 C C . LEU B 1 36 ? 4.441 -24.328 -23.734 1 97.94 36 LEU B C 1
ATOM 1500 O O . LEU B 1 36 ? 4.008 -25.172 -24.516 1 97.94 36 LEU B O 1
ATOM 1504 N N . THR B 1 37 ? 5.602 -24.328 -23.281 1 97.81 37 THR B N 1
ATOM 1505 C CA . THR B 1 37 ? 6.504 -25.469 -23.438 1 97.81 37 THR B CA 1
ATOM 1506 C C . THR B 1 37 ? 6.867 -26.062 -22.078 1 97.81 37 THR B C 1
ATOM 1508 O O . THR B 1 37 ? 7.383 -25.359 -21.203 1 97.81 37 THR B O 1
ATOM 1511 N N . GLY B 1 38 ? 6.535 -27.312 -21.891 1 97.88 38 GLY B N 1
ATOM 1512 C CA . GLY B 1 38 ? 6.938 -28 -20.672 1 97.88 38 GLY B CA 1
ATOM 1513 C C . GLY B 1 38 ? 8.445 -28.062 -20.5 1 97.88 38 GLY B C 1
ATOM 1514 O O . GLY B 1 38 ? 9.195 -27.781 -21.438 1 97.88 38 GLY B O 1
ATOM 1515 N N . ASP B 1 39 ? 8.875 -28.422 -19.266 1 98.31 39 ASP B N 1
ATOM 1516 C CA . ASP B 1 39 ? 10.312 -28.453 -18.969 1 98.31 39 ASP B CA 1
ATOM 1517 C C . ASP B 1 39 ? 10.992 -29.578 -19.75 1 98.31 39 ASP B C 1
ATOM 1519 O O . ASP B 1 39 ? 12.211 -29.562 -19.922 1 98.31 39 ASP B O 1
ATOM 1523 N N . ASP B 1 40 ? 10.188 -30.562 -20.203 1 96.5 40 ASP B N 1
ATOM 1524 C CA . ASP B 1 40 ? 10.727 -31.641 -21 1 96.5 40 ASP B CA 1
ATOM 1525 C C . ASP B 1 40 ? 10.828 -31.25 -22.469 1 96.5 40 ASP B C 1
ATOM 1527 O O . ASP B 1 40 ? 11.258 -32.031 -23.312 1 96.5 40 ASP B O 1
ATOM 1531 N N . GLY B 1 41 ? 10.359 -30.062 -22.812 1 96.62 41 GLY B N 1
ATOM 1532 C CA . GLY B 1 41 ? 10.461 -29.562 -24.172 1 96.62 41 GLY B CA 1
ATOM 1533 C C . GLY B 1 41 ? 9.18 -29.719 -24.969 1 96.62 41 GLY B C 1
ATOM 1534 O O . GLY B 1 41 ? 9.062 -29.203 -26.078 1 96.62 41 GLY B O 1
ATOM 1535 N N . ALA B 1 42 ? 8.203 -30.438 -24.531 1 95.31 42 ALA B N 1
ATOM 1536 C CA . ALA B 1 42 ? 6.957 -30.688 -25.25 1 95.31 42 ALA B CA 1
ATOM 1537 C C . ALA B 1 42 ? 6.031 -29.469 -25.156 1 95.31 42 ALA B C 1
ATOM 1539 O O . ALA B 1 42 ? 5.816 -28.922 -24.078 1 95.31 42 ALA B O 1
ATOM 1540 N N . PRO B 1 43 ? 5.492 -29.062 -26.219 1 97.38 43 PRO B N 1
ATOM 1541 C CA . PRO B 1 43 ? 4.547 -27.953 -26.203 1 97.38 43 PRO B CA 1
ATOM 1542 C C . PRO B 1 43 ? 3.143 -28.375 -25.781 1 97.38 43 PRO B C 1
ATOM 1544 O O . PRO B 1 43 ? 2.764 -29.531 -25.953 1 97.38 43 PRO B O 1
ATOM 1547 N N . PHE B 1 44 ? 2.443 -27.469 -25.188 1 97.81 44 PHE B N 1
ATOM 1548 C CA . PHE B 1 44 ? 1.025 -27.641 -24.906 1 97.81 44 PHE B CA 1
ATOM 1549 C C . PHE B 1 44 ? 0.307 -26.297 -24.859 1 97.81 44 PHE B C 1
ATOM 1551 O O . PHE B 1 44 ? 0.937 -25.266 -24.656 1 97.81 44 PHE B O 1
ATOM 1558 N N . LEU B 1 45 ? -0.986 -26.266 -25.062 1 98.38 45 LEU B N 1
ATOM 1559 C CA . LEU B 1 45 ? -1.802 -25.047 -25.031 1 98.38 45 LEU B CA 1
ATOM 1560 C C . LEU B 1 45 ? -2.48 -24.891 -23.688 1 98.38 45 LEU B C 1
ATOM 1562 O O . LEU B 1 45 ? -3.207 -25.781 -23.234 1 98.38 45 LEU B O 1
ATOM 1566 N N . LEU B 1 46 ? -2.139 -23.891 -23 1 98.5 46 LEU B N 1
ATOM 1567 C CA . LEU B 1 46 ? -2.953 -23.484 -21.859 1 98.5 46 LEU B CA 1
ATOM 1568 C C . LEU B 1 46 ? -4.289 -22.922 -22.328 1 98.5 46 LEU B C 1
ATOM 1570 O O . LEU B 1 46 ? -4.332 -21.938 -23.047 1 98.5 46 LEU B O 1
ATOM 1574 N N . ASP B 1 47 ? -5.34 -23.516 -21.938 1 97.69 47 ASP B N 1
ATOM 1575 C CA . ASP B 1 47 ? -6.676 -23.156 -22.391 1 97.69 47 ASP B CA 1
ATOM 1576 C C . ASP B 1 47 ? -7.664 -23.125 -21.234 1 97.69 47 ASP B C 1
ATOM 1578 O O . ASP B 1 47 ? -8.531 -23.984 -21.125 1 97.69 47 ASP B O 1
ATOM 1582 N N . LEU B 1 48 ? -7.609 -22.094 -20.453 1 97.31 48 LEU B N 1
ATOM 1583 C CA . LEU B 1 48 ? -8.453 -21.953 -19.266 1 97.31 48 LEU B CA 1
ATOM 1584 C C . LEU B 1 48 ? -9.68 -21.094 -19.578 1 97.31 48 LEU B C 1
ATOM 1586 O O . LEU B 1 48 ? -9.641 -20.25 -20.484 1 97.31 48 LEU B O 1
ATOM 1590 N N . PRO B 1 49 ? -10.773 -21.359 -18.844 1 94.94 49 PRO B N 1
ATOM 1591 C CA . PRO B 1 49 ? -11.977 -20.578 -19.094 1 94.94 49 PRO B CA 1
ATOM 1592 C C . PRO B 1 49 ? -11.797 -19.094 -18.766 1 94.94 49 PRO B C 1
ATOM 1594 O O . PRO B 1 49 ? -12.461 -18.234 -19.359 1 94.94 49 PRO B O 1
ATOM 1597 N N . ARG B 1 50 ? -10.961 -18.719 -17.797 1 92.81 50 ARG B N 1
ATOM 1598 C CA . ARG B 1 50 ? -10.594 -17.359 -17.422 1 92.81 50 ARG B CA 1
ATOM 1599 C C . ARG B 1 50 ? -9.133 -17.281 -17 1 92.81 50 ARG B C 1
ATOM 1601 O O . ARG B 1 50 ? -8.516 -18.297 -16.688 1 92.81 50 ARG B O 1
ATOM 1608 N N . ALA B 1 51 ? -8.664 -16.062 -17.031 1 90.56 51 ALA B N 1
ATOM 1609 C CA . ALA B 1 51 ? -7.305 -15.883 -16.531 1 90.56 51 ALA B CA 1
ATOM 1610 C C . ALA B 1 51 ? -7.215 -16.219 -15.047 1 90.56 51 ALA B C 1
ATOM 1612 O O . ALA B 1 51 ? -8.086 -15.82 -14.266 1 90.56 51 ALA B O 1
ATOM 1613 N N . GLN B 1 52 ? -6.297 -17.031 -14.703 1 90.5 52 GLN B N 1
ATOM 1614 C CA . GLN B 1 52 ? -6.062 -17.406 -13.312 1 90.5 52 GLN B CA 1
ATOM 1615 C C . GLN B 1 52 ? -4.586 -17.281 -12.953 1 90.5 52 GLN B C 1
ATOM 1617 O O . GLN B 1 52 ? -3.717 -17.562 -13.781 1 90.5 52 GLN B O 1
ATOM 1622 N N . GLN B 1 53 ? -4.43 -16.828 -11.781 1 92.5 53 GLN B N 1
ATOM 1623 C CA . GLN B 1 53 ? -3.061 -16.844 -11.273 1 92.5 53 GLN B CA 1
ATOM 1624 C C . GLN B 1 53 ? -2.625 -18.25 -10.891 1 92.5 53 GLN B C 1
ATOM 1626 O O . GLN B 1 53 ? -3.262 -18.891 -10.055 1 92.5 53 GLN B O 1
ATOM 1631 N N . MET B 1 54 ? -1.614 -18.719 -11.555 1 96.12 54 MET B N 1
ATOM 1632 C CA . MET B 1 54 ? -1.045 -20.031 -11.25 1 96.12 54 MET B CA 1
ATOM 1633 C C . MET B 1 54 ? 0.024 -19.906 -10.164 1 96.12 54 MET B C 1
ATOM 1635 O O . MET B 1 54 ? 0.902 -19.047 -10.242 1 96.12 54 MET B O 1
ATOM 1639 N N . LYS B 1 55 ? -0.062 -20.781 -9.188 1 96.5 55 LYS B N 1
ATOM 1640 C CA . LYS B 1 55 ? 0.919 -20.781 -8.102 1 96.5 55 LYS B CA 1
ATOM 1641 C C . LYS B 1 55 ? 1.887 -21.953 -8.25 1 96.5 55 LYS B C 1
ATOM 1643 O O . LYS B 1 55 ? 1.597 -22.922 -8.953 1 96.5 55 LYS B O 1
ATOM 1648 N N . ASP B 1 56 ? 3.023 -21.766 -7.605 1 97.62 56 ASP B N 1
ATOM 1649 C CA . ASP B 1 56 ? 3.957 -22.891 -7.52 1 97.62 56 ASP B CA 1
ATOM 1650 C C . ASP B 1 56 ? 3.268 -24.141 -6.98 1 97.62 56 ASP B C 1
ATOM 1652 O O . ASP B 1 56 ? 2.58 -24.078 -5.961 1 97.62 56 ASP B O 1
ATOM 1656 N N . GLY B 1 57 ? 3.414 -25.172 -7.672 1 98.06 57 GLY B N 1
ATOM 1657 C CA . GLY B 1 57 ? 2.881 -26.453 -7.215 1 98.06 57 GLY B CA 1
ATOM 1658 C C . GLY B 1 57 ? 1.488 -26.734 -7.742 1 98.06 57 GLY B C 1
ATOM 1659 O O . GLY B 1 57 ? 1.001 -27.859 -7.641 1 98.06 57 GLY B O 1
ATOM 1660 N N . ASP B 1 58 ? 0.833 -25.812 -8.32 1 98.38 58 ASP B N 1
ATOM 1661 C CA . ASP B 1 58 ? -0.469 -26.062 -8.938 1 98.38 58 ASP B CA 1
ATOM 1662 C C . ASP B 1 58 ? -0.364 -27.094 -10.055 1 98.38 58 ASP B C 1
ATOM 1664 O O . ASP B 1 58 ? 0.721 -27.328 -10.594 1 98.38 58 ASP B O 1
ATOM 1668 N N . GLY B 1 59 ? -1.495 -27.703 -10.328 1 98.62 59 GLY B N 1
ATOM 1669 C CA . GLY B 1 59 ? -1.553 -28.672 -11.406 1 98.62 59 GLY B CA 1
ATOM 1670 C C . GLY B 1 59 ? -2.434 -28.25 -12.562 1 98.62 59 GLY B C 1
ATOM 1671 O O . GLY B 1 59 ? -3.584 -27.859 -12.359 1 98.62 59 GLY B O 1
ATOM 1672 N N . LEU B 1 60 ? -1.894 -28.312 -13.68 1 98.5 60 LEU B N 1
ATOM 1673 C CA . LEU B 1 60 ? -2.65 -28.094 -14.906 1 98.5 60 LEU B CA 1
ATOM 1674 C C . LEU B 1 60 ? -3.174 -29.422 -15.461 1 98.5 60 LEU B C 1
ATOM 1676 O O . LEU B 1 60 ? -2.389 -30.281 -15.852 1 98.5 60 LEU B O 1
ATOM 1680 N N . GLU B 1 61 ? -4.457 -29.531 -15.5 1 98.56 61 GLU B N 1
ATOM 1681 C CA . GLU B 1 61 ? -5.082 -30.766 -15.984 1 98.56 61 GLU B CA 1
ATOM 1682 C C . GLU B 1 61 ? -5.055 -30.828 -17.5 1 98.56 61 GLU B C 1
ATOM 1684 O O . GLU B 1 61 ? -5.52 -29.922 -18.188 1 98.56 61 GLU B O 1
ATOM 1689 N N . LEU B 1 62 ? -4.559 -31.938 -17.969 1 98.06 62 LEU B N 1
ATOM 1690 C CA . LEU B 1 62 ? -4.477 -32.125 -19.406 1 98.06 62 LEU B CA 1
ATOM 1691 C C . LEU B 1 62 ? -5.742 -32.781 -19.938 1 98.06 62 LEU B C 1
ATOM 1693 O O . LEU B 1 62 ? -6.328 -33.656 -19.266 1 98.06 62 LEU B O 1
ATOM 1697 N N . ASP B 1 63 ? -6.098 -32.438 -21.188 1 97.5 63 ASP B N 1
ATOM 1698 C CA . ASP B 1 63 ? -7.289 -33 -21.797 1 97.5 63 ASP B CA 1
ATOM 1699 C C . ASP B 1 63 ? -7.086 -34.469 -22.125 1 97.5 63 ASP B C 1
ATOM 1701 O O . ASP B 1 63 ? -8.055 -35.25 -22.203 1 97.5 63 ASP B O 1
ATOM 1705 N N . ILE B 1 64 ? -5.887 -35.031 -22.219 1 95.38 64 ILE B N 1
ATOM 1706 C CA . ILE B 1 64 ? -5.57 -36.406 -22.562 1 95.38 64 ILE B CA 1
ATOM 1707 C C . ILE B 1 64 ? -5.297 -37.219 -21.297 1 95.38 64 ILE B C 1
ATOM 1709 O O . ILE B 1 64 ? -4.918 -38.375 -21.359 1 95.38 64 ILE B O 1
ATOM 1713 N N . GLY B 1 65 ? -5.453 -36.531 -20.156 1 95.69 65 GLY B N 1
ATOM 1714 C CA . GLY B 1 65 ? -5.18 -37.188 -18.875 1 95.69 65 GLY B CA 1
ATOM 1715 C C . GLY B 1 65 ? -3.854 -36.781 -18.266 1 95.69 65 GLY B C 1
ATOM 1716 O O . GLY B 1 65 ? -2.887 -36.531 -18.984 1 95.69 65 GLY B O 1
ATOM 1717 N N . GLY B 1 66 ? -3.848 -36.688 -16.953 1 97 66 GLY B N 1
ATOM 1718 C CA . GLY B 1 66 ? -2.633 -36.312 -16.266 1 97 66 GLY B CA 1
ATOM 1719 C C . GLY B 1 66 ? -2.559 -34.812 -15.969 1 97 66 GLY B C 1
ATOM 1720 O O . GLY B 1 66 ? -3.488 -34.062 -16.281 1 97 66 GLY B O 1
ATOM 1721 N N . PHE B 1 67 ? -1.428 -34.438 -15.273 1 98.44 67 PHE B N 1
ATOM 1722 C CA . PHE B 1 67 ? -1.255 -33.062 -14.852 1 98.44 67 PHE B CA 1
ATOM 1723 C C . PHE B 1 67 ? 0.152 -32.562 -15.172 1 98.44 67 PHE B C 1
ATOM 1725 O O . PHE B 1 67 ? 1.118 -33.312 -15.07 1 98.44 67 PHE B O 1
ATOM 1732 N N . ILE B 1 68 ? 0.263 -31.344 -15.578 1 98.62 68 ILE B N 1
ATOM 1733 C CA . ILE B 1 68 ? 1.535 -30.625 -15.594 1 98.62 68 ILE B CA 1
ATOM 1734 C C . ILE B 1 68 ? 1.655 -29.766 -14.344 1 98.62 68 ILE B C 1
ATOM 1736 O O . ILE B 1 68 ? 0.789 -28.922 -14.07 1 98.62 68 ILE B O 1
ATOM 1740 N N . ARG B 1 69 ? 2.654 -29.938 -13.586 1 98.81 69 ARG B N 1
ATOM 1741 C CA . ARG B 1 69 ? 2.848 -29.141 -12.375 1 98.81 69 ARG B CA 1
ATOM 1742 C C . ARG B 1 69 ? 3.496 -27.797 -12.703 1 98.81 69 ARG B C 1
ATOM 1744 O O . ARG B 1 69 ? 4.469 -27.734 -13.461 1 98.81 69 ARG B O 1
ATOM 1751 N N . VAL B 1 70 ? 2.969 -26.797 -12.195 1 98.75 70 VAL B N 1
ATOM 1752 C CA . VAL B 1 70 ? 3.531 -25.469 -12.336 1 98.75 70 VAL B CA 1
ATOM 1753 C C . VAL B 1 70 ? 4.688 -25.281 -11.359 1 98.75 70 VAL B C 1
ATOM 1755 O O . VAL B 1 70 ? 4.562 -25.594 -10.172 1 98.75 70 VAL B O 1
ATOM 1758 N N . VAL B 1 71 ? 5.777 -24.828 -11.852 1 98.56 71 VAL B N 1
ATOM 1759 C CA . VAL B 1 71 ? 6.934 -24.469 -11.039 1 98.56 71 VAL B CA 1
ATOM 1760 C C . VAL B 1 71 ? 7.23 -22.984 -11.188 1 98.56 71 VAL B C 1
ATOM 1762 O O . VAL B 1 71 ? 7.379 -22.469 -12.305 1 98.56 71 VAL B O 1
ATOM 1765 N N . ALA B 1 72 ? 7.246 -22.281 -10.039 1 98.25 72 ALA B N 1
ATOM 1766 C CA . ALA B 1 72 ? 7.621 -20.859 -10.086 1 98.25 72 ALA B CA 1
ATOM 1767 C C . ALA B 1 72 ? 9.125 -20.703 -10.305 1 98.25 72 ALA B C 1
ATOM 1769 O O . ALA B 1 72 ? 9.93 -21.203 -9.516 1 98.25 72 ALA B O 1
ATOM 1770 N N . ALA B 1 73 ? 9.484 -20.047 -11.359 1 98.12 73 ALA B N 1
ATOM 1771 C CA . ALA B 1 73 ? 10.891 -19.844 -11.688 1 98.12 73 ALA B CA 1
ATOM 1772 C C . ALA B 1 73 ? 11.547 -18.875 -10.719 1 98.12 73 ALA B C 1
ATOM 1774 O O . ALA B 1 73 ? 10.945 -17.875 -10.32 1 98.12 73 ALA B O 1
ATOM 1775 N N . PRO B 1 74 ? 12.797 -19.203 -10.297 1 97.88 74 PRO B N 1
ATOM 1776 C CA . PRO B 1 74 ? 13.539 -18.125 -9.633 1 97.88 74 PRO B CA 1
ATOM 1777 C C . PRO B 1 74 ? 13.758 -16.906 -10.531 1 97.88 74 PRO B C 1
ATOM 1779 O O . PRO B 1 74 ? 13.984 -17.062 -11.734 1 97.88 74 PRO B O 1
ATOM 1782 N N . GLU B 1 75 ? 13.547 -15.727 -9.969 1 97.25 75 GLU B N 1
ATOM 1783 C CA . GLU B 1 75 ? 13.742 -14.453 -10.656 1 97.25 75 GLU B CA 1
ATOM 1784 C C . GLU B 1 75 ? 14.516 -13.469 -9.781 1 97.25 75 GLU B C 1
ATOM 1786 O O . GLU B 1 75 ? 14.695 -13.703 -8.586 1 97.25 75 GLU B O 1
ATOM 1791 N N . GLU B 1 76 ? 15.055 -12.453 -10.523 1 97.06 76 GLU B N 1
ATOM 1792 C CA . GLU B 1 76 ? 15.656 -11.375 -9.75 1 97.06 76 GLU B CA 1
ATOM 1793 C C . GLU B 1 76 ? 14.602 -10.578 -8.992 1 97.06 76 GLU B C 1
ATOM 1795 O O . GLU B 1 76 ? 13.711 -9.977 -9.602 1 97.06 76 GLU B O 1
ATOM 1800 N N . VAL B 1 77 ? 14.75 -10.648 -7.672 1 97.56 77 VAL B N 1
ATOM 1801 C CA . VAL B 1 77 ? 13.758 -9.977 -6.84 1 97.56 77 VAL B CA 1
ATOM 1802 C C . VAL B 1 77 ? 14.461 -9.125 -5.781 1 97.56 77 VAL B C 1
ATOM 1804 O O . VAL B 1 77 ? 15.68 -9.227 -5.602 1 97.56 77 VAL B O 1
ATOM 1807 N N . ILE B 1 78 ? 13.664 -8.18 -5.184 1 96.81 78 ILE B N 1
ATOM 1808 C CA . ILE B 1 78 ? 14.094 -7.391 -4.035 1 96.81 78 ILE B CA 1
ATOM 1809 C C . ILE B 1 78 ? 13.273 -7.781 -2.809 1 96.81 78 ILE B C 1
ATOM 1811 O O . ILE B 1 78 ? 12.047 -7.816 -2.861 1 96.81 78 ILE B O 1
ATOM 1815 N N . ASP B 1 79 ? 13.984 -8.172 -1.78 1 9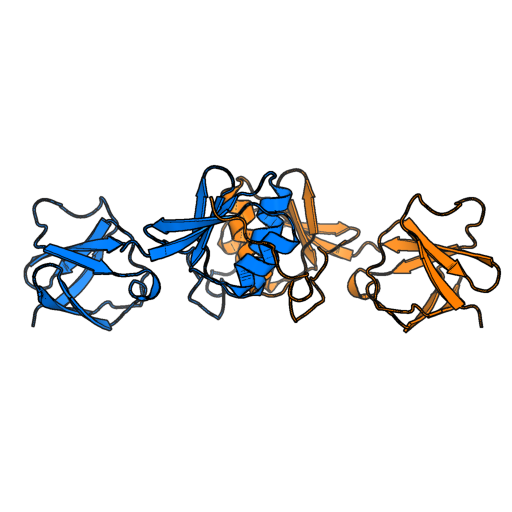7.19 79 ASP B N 1
ATOM 1816 C CA . ASP B 1 79 ? 13.344 -8.336 -0.481 1 97.19 79 ASP B CA 1
ATOM 1817 C C . ASP B 1 79 ? 13.516 -7.086 0.38 1 97.19 79 ASP B C 1
ATOM 1819 O O . ASP B 1 79 ? 14.648 -6.645 0.616 1 97.19 79 ASP B O 1
ATOM 1823 N N . ILE B 1 80 ? 12.445 -6.539 0.791 1 97.19 80 ILE B N 1
ATOM 1824 C CA . ILE B 1 80 ? 12.43 -5.332 1.608 1 97.19 80 ILE B CA 1
ATOM 1825 C C . ILE B 1 80 ? 12.055 -5.688 3.047 1 97.19 80 ILE B C 1
ATOM 1827 O O . ILE B 1 80 ? 10.961 -6.188 3.305 1 97.19 80 ILE B O 1
ATOM 1831 N N . SER B 1 81 ? 12.969 -5.477 3.902 1 97 81 SER B N 1
ATOM 1832 C CA . SER B 1 81 ? 12.719 -5.77 5.309 1 97 81 SER B CA 1
ATOM 1833 C C . SER B 1 81 ? 12.211 -4.535 6.047 1 97 81 SER B C 1
ATOM 1835 O O . SER B 1 81 ? 12.859 -3.488 6.043 1 97 81 SER B O 1
ATOM 1837 N N . CYS B 1 82 ? 11.039 -4.684 6.711 1 96.5 82 CYS B N 1
ATOM 1838 C CA . CYS B 1 82 ? 10.453 -3.588 7.469 1 96.5 82 CYS B CA 1
ATOM 1839 C C . CYS B 1 82 ? 10.594 -3.824 8.969 1 96.5 82 CYS B C 1
ATOM 1841 O O . CYS B 1 82 ? 10.258 -4.898 9.469 1 96.5 82 CYS B O 1
ATOM 1843 N N . ARG B 1 83 ? 11.008 -2.85 9.664 1 95.75 83 ARG B N 1
ATOM 1844 C CA . ARG B 1 83 ? 11.344 -3 11.078 1 95.75 83 ARG B CA 1
ATOM 1845 C C . ARG B 1 83 ? 10.094 -2.979 11.945 1 95.75 83 ARG B C 1
ATOM 1847 O O . ARG B 1 83 ? 10.062 -3.594 13.016 1 95.75 83 ARG B O 1
ATOM 1854 N N . THR B 1 84 ? 9.07 -2.234 11.562 1 96.31 84 THR B N 1
ATOM 1855 C CA . THR B 1 84 ? 7.852 -2.062 12.344 1 96.31 84 THR B CA 1
ATOM 1856 C C . THR B 1 84 ? 6.621 -2.281 11.477 1 96.31 84 THR B C 1
ATOM 1858 O O . THR B 1 84 ? 6.715 -2.285 10.242 1 96.31 84 THR B O 1
ATOM 1861 N N . GLU B 1 85 ? 5.488 -2.436 12.109 1 97 85 GLU B N 1
ATOM 1862 C CA . GLU B 1 85 ? 4.223 -2.547 11.391 1 97 85 GLU B CA 1
ATOM 1863 C C . GLU B 1 85 ? 3.916 -1.271 10.609 1 97 85 GLU B C 1
ATOM 1865 O O . GLU B 1 85 ? 3.385 -1.33 9.5 1 97 85 GLU B O 1
ATOM 1870 N N . ALA B 1 86 ? 4.281 -0.174 11.219 1 95.75 86 ALA B N 1
ATOM 1871 C CA . ALA B 1 86 ? 4.062 1.107 10.555 1 95.75 86 ALA B CA 1
ATOM 1872 C C . ALA B 1 86 ? 4.902 1.217 9.289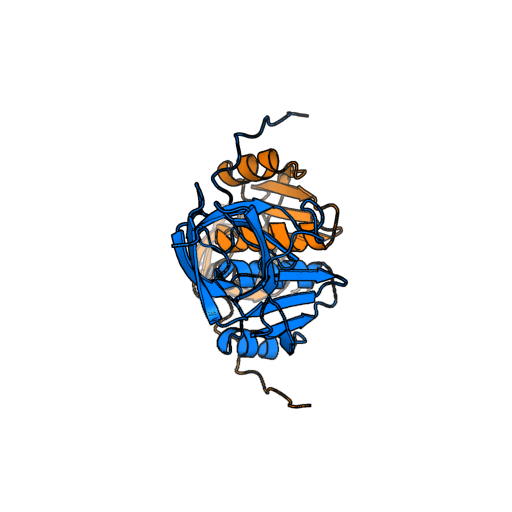 1 95.75 86 ALA B C 1
ATOM 1874 O O . ALA B 1 86 ? 4.418 1.679 8.25 1 95.75 86 ALA B O 1
ATOM 1875 N N . GLU B 1 87 ? 6.121 0.812 9.383 1 94.75 87 GLU B N 1
ATOM 1876 C CA . GLU B 1 87 ? 6.996 0.832 8.219 1 94.75 87 GLU B CA 1
ATOM 1877 C C . GLU B 1 87 ? 6.484 -0.11 7.129 1 94.75 87 GLU B C 1
ATOM 1879 O O . GLU B 1 87 ? 6.516 0.225 5.945 1 94.75 87 GLU B O 1
ATOM 1884 N N . LEU B 1 88 ? 6.016 -1.277 7.543 1 97 88 LEU B N 1
ATOM 1885 C CA . LEU B 1 88 ? 5.438 -2.252 6.625 1 97 88 LEU B CA 1
ATOM 1886 C C . LEU B 1 88 ? 4.262 -1.646 5.859 1 97 88 LEU B C 1
ATOM 1888 O O . LEU B 1 88 ? 4.203 -1.736 4.633 1 97 88 LEU B O 1
ATOM 1892 N N . ALA B 1 89 ? 3.402 -0.98 6.582 1 96.94 89 ALA B N 1
ATOM 1893 C CA . ALA B 1 89 ? 2.232 -0.355 5.973 1 96.94 89 ALA B CA 1
ATOM 1894 C C . ALA B 1 89 ? 2.643 0.756 5.012 1 96.94 89 ALA B C 1
ATOM 1896 O O . ALA B 1 89 ? 2.123 0.844 3.896 1 96.94 89 ALA B O 1
ATOM 1897 N N . ARG B 1 90 ? 3.576 1.534 5.418 1 94.19 90 ARG B N 1
ATOM 1898 C CA . ARG B 1 90 ? 4.023 2.678 4.629 1 94.19 90 ARG B CA 1
ATOM 1899 C C . ARG B 1 90 ? 4.66 2.225 3.32 1 94.19 90 ARG B C 1
ATOM 1901 O O . ARG B 1 90 ? 4.312 2.725 2.248 1 94.19 90 ARG B O 1
ATOM 1908 N N . ILE B 1 91 ? 5.566 1.321 3.455 1 93.56 91 ILE B N 1
ATOM 1909 C CA . ILE B 1 91 ? 6.273 0.856 2.268 1 93.56 91 ILE B CA 1
ATOM 1910 C C . ILE B 1 91 ? 5.297 0.148 1.33 1 93.56 91 ILE B C 1
ATOM 1912 O O . ILE B 1 91 ? 5.348 0.333 0.112 1 93.56 91 ILE B O 1
ATOM 1916 N N . SER B 1 92 ? 4.402 -0.646 1.874 1 95.31 92 SER B N 1
ATOM 1917 C CA . SER B 1 92 ? 3.387 -1.314 1.065 1 95.31 92 SER B CA 1
ATOM 1918 C C . SER B 1 92 ? 2.529 -0.306 0.309 1 95.31 92 SER B C 1
ATOM 1920 O O . SER B 1 92 ? 2.242 -0.493 -0.875 1 95.31 92 SER B O 1
ATOM 1922 N N . TRP B 1 93 ? 2.115 0.704 1.011 1 93.06 93 TRP B N 1
ATOM 1923 C CA . TRP B 1 93 ? 1.334 1.767 0.388 1 93.06 93 TRP B CA 1
ATOM 1924 C C . TRP B 1 93 ? 2.096 2.395 -0.775 1 93.06 93 TRP B C 1
ATOM 1926 O O . TRP B 1 93 ? 1.53 2.615 -1.849 1 93.06 93 TRP B O 1
ATOM 1936 N N . HIS B 1 94 ? 3.379 2.625 -0.626 1 90.69 94 HIS B N 1
ATOM 1937 C CA . HIS B 1 94 ? 4.188 3.25 -1.666 1 90.69 94 HIS B CA 1
ATOM 1938 C C . HIS B 1 94 ? 4.34 2.332 -2.875 1 90.69 94 HIS B C 1
ATOM 1940 O O . HIS B 1 94 ? 4.312 2.793 -4.016 1 90.69 94 HIS B O 1
ATOM 1946 N N . ILE B 1 95 ? 4.562 1.099 -2.598 1 92 95 ILE B N 1
ATOM 1947 C CA . ILE B 1 95 ? 4.652 0.121 -3.678 1 92 95 ILE B CA 1
ATOM 1948 C C . ILE B 1 95 ? 3.348 0.101 -4.469 1 92 95 ILE B C 1
ATOM 1950 O O . ILE B 1 95 ? 3.359 0.12 -5.699 1 92 95 ILE B O 1
ATOM 1954 N N . GLY B 1 96 ? 2.217 0.016 -3.715 1 90.75 96 GLY B N 1
ATOM 1955 C CA . GLY B 1 96 ? 0.915 0.088 -4.359 1 90.75 96 GLY B CA 1
ATOM 1956 C C . GLY B 1 96 ? 0.727 1.343 -5.188 1 90.75 96 GLY B C 1
ATOM 1957 O O . GLY B 1 96 ? 0.194 1.286 -6.297 1 90.75 96 GLY B O 1
ATOM 1958 N N . ASN B 1 97 ? 1.179 2.42 -4.684 1 87.5 97 ASN B N 1
ATOM 1959 C CA . ASN B 1 97 ? 1.055 3.707 -5.359 1 87.5 97 ASN B CA 1
ATOM 1960 C C . ASN B 1 97 ? 1.782 3.709 -6.699 1 87.5 97 ASN B C 1
ATOM 1962 O O . ASN B 1 97 ? 1.448 4.492 -7.59 1 87.5 97 ASN B O 1
ATOM 1966 N N . ARG B 1 98 ? 2.688 2.834 -6.84 1 86.62 98 ARG B N 1
ATOM 1967 C CA . ARG B 1 98 ? 3.445 2.705 -8.078 1 86.62 98 ARG B CA 1
ATOM 1968 C C . ARG B 1 98 ? 2.896 1.571 -8.938 1 86.62 98 ARG B C 1
ATOM 1970 O O . ARG B 1 98 ? 3.449 1.267 -10 1 86.62 98 ARG B O 1
ATOM 1977 N N . HIS B 1 99 ? 1.895 0.885 -8.492 1 89.44 99 HIS B N 1
ATOM 1978 C CA . HIS B 1 99 ? 1.245 -0.234 -9.164 1 89.44 99 HIS B CA 1
ATOM 1979 C C . HIS B 1 99 ? 2.205 -1.404 -9.344 1 89.44 99 HIS B C 1
ATOM 1981 O O . HIS B 1 99 ? 2.121 -2.139 -10.328 1 89.44 99 HIS B O 1
ATOM 1987 N N . VAL B 1 100 ? 3.15 -1.476 -8.562 1 90.94 100 VAL B N 1
ATOM 1988 C CA . VAL B 1 100 ? 4.113 -2.57 -8.625 1 90.94 100 VAL B CA 1
ATOM 1989 C C . VAL B 1 100 ? 3.555 -3.789 -7.891 1 90.94 100 VAL B C 1
ATOM 1991 O O . VAL B 1 100 ? 3.109 -3.686 -6.746 1 90.94 100 VAL B O 1
ATOM 1994 N N . PRO B 1 101 ? 3.553 -4.969 -8.539 1 93.75 101 PRO B N 1
ATOM 1995 C CA . PRO B 1 101 ? 3.141 -6.188 -7.84 1 93.75 101 PRO B CA 1
ATOM 1996 C C . PRO B 1 101 ? 4.008 -6.496 -6.621 1 93.75 101 PRO B C 1
ATOM 1998 O O . PRO B 1 101 ? 5.223 -6.266 -6.648 1 93.75 101 PRO B O 1
ATOM 2001 N N . VAL B 1 102 ? 3.383 -7.051 -5.582 1 96.31 102 VAL B N 1
ATOM 2002 C CA . VAL B 1 102 ? 4.121 -7.305 -4.348 1 96.31 102 VAL B CA 1
ATOM 2003 C C . VAL B 1 102 ? 3.758 -8.68 -3.803 1 96.31 102 VAL B C 1
ATOM 2005 O O . VAL B 1 102 ? 2.639 -9.156 -3.998 1 96.31 102 VAL B O 1
ATOM 2008 N N . GLN B 1 103 ? 4.719 -9.344 -3.25 1 97.44 103 GLN B N 1
ATOM 2009 C CA . GLN B 1 103 ? 4.496 -10.523 -2.426 1 97.44 103 GLN B CA 1
ATOM 2010 C C . GLN B 1 103 ? 4.738 -10.219 -0.951 1 97.44 103 GLN B C 1
ATOM 2012 O O . GLN B 1 103 ? 5.754 -9.617 -0.595 1 97.44 103 GLN B O 1
ATOM 2017 N N . ILE B 1 104 ? 3.787 -10.57 -0.138 1 97.5 104 ILE B N 1
ATOM 2018 C CA . ILE B 1 104 ? 3.904 -10.352 1.3 1 97.5 104 ILE B CA 1
ATOM 2019 C C . ILE B 1 104 ? 4.438 -11.609 1.972 1 97.5 104 ILE B C 1
ATOM 2021 O O . ILE B 1 104 ? 3.783 -12.656 1.951 1 97.5 104 ILE B O 1
ATOM 2025 N N . LEU B 1 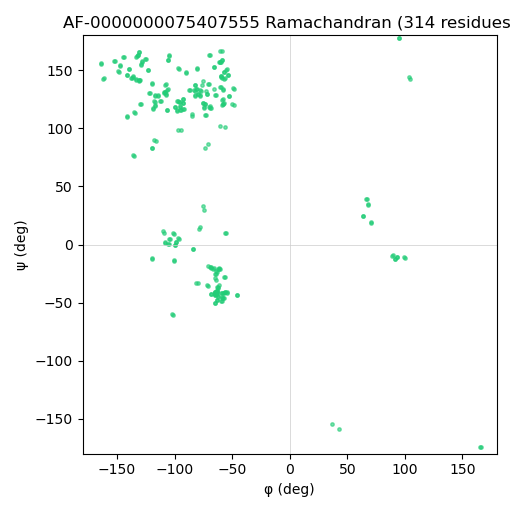105 ? 5.637 -11.523 2.568 1 97.44 105 LEU B N 1
ATOM 2026 C CA . LEU B 1 105 ? 6.305 -12.648 3.213 1 97.44 105 LEU B CA 1
ATOM 2027 C C . LEU B 1 105 ? 6.215 -12.539 4.73 1 97.44 105 LEU B C 1
ATOM 2029 O O . LEU B 1 105 ? 5.836 -11.492 5.262 1 97.44 105 LEU B O 1
ATOM 2033 N N . PRO B 1 106 ? 6.457 -13.656 5.473 1 96.75 106 PRO B N 1
ATOM 2034 C CA . PRO B 1 106 ? 6.477 -13.578 6.934 1 96.75 106 PRO B CA 1
ATOM 2035 C C . PRO B 1 106 ? 7.535 -12.617 7.461 1 96.75 106 PRO B C 1
ATOM 2037 O O . PRO B 1 106 ? 8.43 -12.203 6.719 1 96.75 106 PRO B O 1
ATOM 2040 N N . ASN B 1 107 ? 7.32 -12.125 8.688 1 96.88 107 ASN B N 1
ATOM 2041 C CA . ASN B 1 107 ? 8.281 -11.32 9.43 1 96.88 107 ASN B CA 1
ATOM 2042 C C . ASN B 1 107 ? 8.484 -9.953 8.773 1 96.88 107 ASN B C 1
ATOM 2044 O O . ASN B 1 107 ? 9.617 -9.484 8.648 1 96.88 107 ASN B O 1
ATOM 2048 N N . ARG B 1 108 ? 7.504 -9.375 8.203 1 97.5 108 ARG B N 1
ATOM 2049 C CA . ARG B 1 108 ? 7.418 -8.016 7.691 1 97.5 108 ARG B CA 1
ATOM 2050 C C . ARG B 1 108 ? 8.359 -7.809 6.508 1 97.5 108 ARG B C 1
ATOM 2052 O O . ARG B 1 108 ? 9.023 -6.777 6.406 1 97.5 108 ARG B O 1
ATOM 2059 N N . VAL B 1 109 ? 8.422 -8.82 5.699 1 97.88 109 VAL B N 1
ATOM 2060 C CA . VAL B 1 109 ? 9.227 -8.719 4.484 1 97.88 109 VAL B CA 1
ATOM 2061 C C . VAL B 1 109 ? 8.312 -8.625 3.268 1 97.88 109 VAL B C 1
ATOM 2063 O O . VAL B 1 109 ? 7.309 -9.336 3.172 1 97.88 109 VAL B O 1
ATOM 2066 N N . LEU B 1 110 ? 8.609 -7.66 2.447 1 97.94 110 LEU B N 1
ATOM 2067 C CA . LEU B 1 110 ? 7.953 -7.52 1.15 1 97.94 110 LEU B CA 1
ATOM 2068 C C . LEU B 1 110 ? 8.906 -7.898 0.019 1 97.94 110 LEU B C 1
ATOM 2070 O O . LEU B 1 110 ? 10.086 -7.555 0.057 1 97.94 110 LEU B O 1
ATOM 2074 N N . ARG B 1 111 ? 8.375 -8.625 -0.953 1 97.75 111 ARG B N 1
ATOM 2075 C CA . ARG B 1 111 ? 9.156 -8.992 -2.133 1 97.75 111 ARG B CA 1
ATOM 2076 C C . ARG B 1 111 ? 8.547 -8.391 -3.396 1 97.75 111 ARG B C 1
ATOM 2078 O O . ARG B 1 111 ? 7.34 -8.492 -3.619 1 97.75 111 ARG B O 1
ATOM 2085 N N . VAL B 1 112 ? 9.367 -7.742 -4.133 1 96.94 112 VAL B N 1
ATOM 2086 C CA . VAL B 1 112 ? 8.969 -7.195 -5.422 1 96.94 112 VAL B CA 1
ATOM 2087 C C . VAL B 1 112 ? 9.961 -7.633 -6.5 1 96.94 112 VAL B C 1
ATOM 2089 O O . VAL B 1 112 ? 11.07 -8.078 -6.191 1 96.94 112 VAL B O 1
ATOM 2092 N N . GLY B 1 113 ? 9.438 -7.594 -7.781 1 95.81 113 GLY B N 1
ATOM 2093 C CA . GLY B 1 113 ? 10.391 -7.773 -8.859 1 95.81 113 GLY B CA 1
ATOM 2094 C C . GLY B 1 113 ? 11.492 -6.734 -8.859 1 95.81 113 GLY B C 1
ATOM 2095 O O . GLY B 1 113 ? 11.352 -5.668 -8.258 1 95.81 113 GLY B O 1
ATOM 2096 N N . MET B 1 114 ? 12.555 -7.086 -9.5 1 93 114 MET B N 1
ATOM 2097 C CA . MET B 1 114 ? 13.688 -6.168 -9.562 1 93 114 MET B CA 1
ATOM 2098 C C . MET B 1 114 ? 13.281 -4.84 -10.188 1 93 114 MET B C 1
ATOM 2100 O O . MET B 1 114 ? 12.719 -4.809 -11.281 1 93 114 MET B O 1
ATOM 2104 N N . ASP B 1 115 ? 13.469 -3.797 -9.406 1 89.06 115 ASP B N 1
ATOM 2105 C CA . ASP B 1 115 ? 13.18 -2.42 -9.797 1 89.06 115 ASP B CA 1
ATOM 2106 C C . ASP B 1 115 ? 14.242 -1.462 -9.266 1 89.06 115 ASP B C 1
ATOM 2108 O O . ASP B 1 115 ? 14.234 -1.112 -8.078 1 89.06 115 ASP B O 1
ATOM 2112 N N . HIS B 1 116 ? 15 -0.95 -10.125 1 87.94 116 HIS B N 1
ATOM 2113 C CA . HIS B 1 116 ? 16.141 -0.14 -9.719 1 87.94 116 HIS B CA 1
ATOM 2114 C C . HIS B 1 116 ? 15.695 1.202 -9.148 1 87.94 116 HIS B C 1
ATOM 2116 O O . HIS B 1 116 ? 16.344 1.754 -8.258 1 87.94 116 HIS B O 1
ATOM 2122 N N . VAL B 1 117 ? 14.625 1.728 -9.719 1 82.44 117 VAL B N 1
ATOM 2123 C CA . VAL B 1 117 ? 14.086 2.988 -9.211 1 82.44 117 VAL B CA 1
ATOM 2124 C C . VAL B 1 117 ? 13.609 2.811 -7.773 1 82.44 117 VAL B C 1
ATOM 2126 O O . VAL B 1 117 ? 13.922 3.631 -6.906 1 82.44 117 VAL B O 1
ATOM 2129 N N . LEU B 1 118 ? 12.938 1.695 -7.516 1 84.06 118 LEU B N 1
ATOM 2130 C CA . LEU B 1 118 ? 12.477 1.396 -6.168 1 84.06 118 LEU B CA 1
ATOM 2131 C C . LEU B 1 118 ? 13.656 1.2 -5.219 1 84.06 118 LEU B C 1
ATOM 2133 O O . LEU B 1 118 ? 13.617 1.651 -4.07 1 84.06 118 LEU B O 1
ATOM 2137 N N . MET B 1 119 ? 14.641 0.539 -5.641 1 85.62 119 MET B N 1
ATOM 2138 C CA . MET B 1 119 ? 15.812 0.31 -4.809 1 85.62 119 MET B CA 1
ATOM 2139 C C . MET B 1 119 ? 16.453 1.632 -4.395 1 85.62 119 MET B C 1
ATOM 2141 O O . MET B 1 119 ? 16.844 1.803 -3.238 1 85.62 119 MET B O 1
ATOM 2145 N N . THR B 1 120 ? 16.516 2.508 -5.316 1 83.94 120 THR B N 1
ATOM 2146 C CA . THR B 1 120 ? 17.094 3.814 -5.047 1 83.94 120 THR B CA 1
ATOM 2147 C C . THR B 1 120 ? 16.266 4.582 -4.027 1 83.94 120 THR B C 1
ATOM 2149 O O . THR B 1 120 ? 16.797 5.188 -3.1 1 83.94 120 THR B O 1
ATOM 2152 N N . LEU B 1 121 ? 15.016 4.488 -4.184 1 78.75 121 LEU B N 1
ATOM 2153 C CA . LEU B 1 121 ? 14.086 5.137 -3.266 1 78.75 121 LEU B CA 1
ATOM 2154 C C . LEU B 1 121 ? 14.219 4.566 -1.858 1 78.75 121 LEU B C 1
ATOM 2156 O O . LEU B 1 121 ? 14.328 5.316 -0.885 1 78.75 121 LEU B O 1
ATOM 2160 N N . LEU B 1 122 ? 14.242 3.297 -1.74 1 86.31 122 LEU B N 1
ATOM 2161 C CA . LEU B 1 122 ? 14.344 2.621 -0.451 1 86.31 122 LEU B CA 1
ATOM 2162 C C . LEU B 1 122 ? 15.672 2.947 0.229 1 86.31 122 LEU B C 1
ATOM 2164 O O . LEU B 1 122 ? 15.719 3.154 1.443 1 86.31 122 LEU B O 1
ATOM 2168 N N . ASP B 1 123 ? 16.688 2.998 -0.546 1 84.5 123 ASP B N 1
ATOM 2169 C CA . ASP B 1 123 ? 18 3.35 -0.025 1 84.5 123 ASP B CA 1
ATOM 2170 C C . ASP B 1 123 ? 18 4.766 0.553 1 84.5 123 ASP B C 1
ATOM 2172 O O . ASP B 1 123 ? 18.547 5 1.629 1 84.5 123 ASP B O 1
ATOM 2176 N N . GLY B 1 124 ? 17.438 5.625 -0.142 1 81.31 124 GLY B N 1
ATOM 2177 C CA . GLY B 1 124 ? 17.328 7 0.312 1 81.31 124 GLY B CA 1
ATOM 2178 C C . GLY B 1 124 ? 16.562 7.145 1.606 1 81.31 124 GLY B C 1
ATOM 2179 O O . GLY B 1 124 ? 16.75 8.102 2.352 1 81.31 124 GLY B O 1
ATOM 2180 N N . GLN B 1 125 ? 15.766 6.164 1.917 1 79.12 125 GLN B N 1
ATOM 2181 C CA . GLN B 1 125 ? 14.938 6.219 3.115 1 79.12 125 GLN B CA 1
ATOM 2182 C C . GLN B 1 125 ? 15.5 5.328 4.219 1 79.12 125 GLN B C 1
ATOM 2184 O O . GLN B 1 125 ? 14.906 5.211 5.293 1 79.12 125 GLN B O 1
ATOM 2189 N N . GLY B 1 126 ? 16.609 4.77 3.973 1 86.88 126 GLY B N 1
ATOM 2190 C CA . GLY B 1 126 ? 17.25 3.926 4.965 1 86.88 126 GLY B CA 1
ATOM 2191 C C . GLY B 1 126 ? 16.531 2.604 5.18 1 86.88 126 GLY B C 1
ATOM 2192 O O . GLY B 1 126 ? 16.641 2 6.25 1 86.88 126 GLY B O 1
ATOM 2193 N N . VAL B 1 127 ? 15.734 2.229 4.266 1 90.62 127 VAL B N 1
ATOM 2194 C CA . VAL B 1 127 ? 15.016 0.96 4.359 1 90.62 127 VAL B CA 1
ATOM 2195 C C . VAL B 1 127 ? 15.93 -0.182 3.916 1 90.62 127 VAL B C 1
ATOM 2197 O O . VAL B 1 127 ? 16.641 -0.065 2.916 1 90.62 127 VAL B O 1
ATOM 2200 N N . GLN B 1 128 ? 15.953 -1.226 4.672 1 93.62 128 GLN B N 1
ATOM 2201 C CA . GLN B 1 128 ? 16.781 -2.385 4.352 1 93.62 128 GLN B CA 1
ATOM 2202 C C . GLN B 1 128 ? 16.172 -3.199 3.217 1 93.62 128 GLN B C 1
ATOM 2204 O O . GLN B 1 128 ? 15.016 -3.637 3.309 1 93.62 128 GLN B O 1
ATOM 2209 N N . ALA B 1 129 ? 16.891 -3.365 2.174 1 94.88 129 ALA B N 1
ATOM 2210 C CA . ALA B 1 129 ? 16.469 -4.133 1.007 1 94.88 129 ALA B CA 1
ATOM 2211 C C . ALA B 1 129 ? 17.625 -4.941 0.428 1 94.88 129 ALA B C 1
ATOM 2213 O O . ALA B 1 129 ? 18.781 -4.488 0.439 1 94.88 129 ALA B O 1
ATOM 2214 N N . TRP B 1 130 ? 17.328 -6.141 -0.121 1 93.56 130 TRP B N 1
ATOM 2215 C CA . TRP B 1 130 ? 18.359 -7.016 -0.672 1 93.56 130 TRP B CA 1
ATOM 2216 C C . TRP B 1 130 ? 17.922 -7.605 -2.006 1 93.56 130 TRP B C 1
ATOM 2218 O O . TRP B 1 130 ? 16.75 -7.938 -2.186 1 93.56 130 TRP B O 1
ATOM 2228 N N . ARG B 1 131 ? 18.875 -7.746 -2.848 1 94 131 ARG B N 1
ATOM 2229 C CA . ARG B 1 131 ? 18.656 -8.477 -4.094 1 94 131 ARG B CA 1
ATOM 2230 C C . ARG B 1 131 ? 18.781 -9.977 -3.875 1 94 131 ARG B C 1
ATOM 2232 O O . ARG B 1 131 ? 19.656 -10.445 -3.148 1 94 131 ARG B O 1
ATOM 2239 N N . ARG B 1 132 ? 17.859 -10.641 -4.5 1 95.25 132 ARG B N 1
ATOM 2240 C CA . ARG B 1 132 ? 17.828 -12.102 -4.41 1 95.25 132 ARG B CA 1
ATOM 2241 C C . ARG B 1 132 ? 17.312 -12.719 -5.699 1 95.25 132 ARG B C 1
ATOM 2243 O O . ARG B 1 132 ? 16.719 -12.031 -6.531 1 95.25 132 ARG B O 1
ATOM 2250 N N . ARG B 1 133 ? 17.75 -13.922 -5.898 1 97.38 133 ARG B N 1
ATOM 2251 C CA . ARG B 1 133 ? 17.062 -14.75 -6.879 1 97.38 133 ARG B CA 1
ATOM 2252 C C . ARG B 1 133 ? 16.094 -15.727 -6.199 1 97.38 133 ARG B C 1
ATOM 2254 O O . ARG B 1 133 ? 16.516 -16.531 -5.371 1 97.38 133 ARG B O 1
ATOM 2261 N N . ALA B 1 134 ? 14.867 -15.656 -6.441 1 97.69 134 ALA B N 1
ATOM 2262 C CA . ALA B 1 134 ? 13.852 -16.469 -5.777 1 97.69 134 ALA B CA 1
ATOM 2263 C C . ALA B 1 134 ? 12.539 -16.438 -6.559 1 97.69 134 ALA B C 1
ATOM 2265 O O . ALA B 1 134 ? 12.297 -15.531 -7.355 1 97.69 134 ALA B O 1
ATOM 2266 N N . PRO B 1 135 ? 11.672 -17.5 -6.383 1 97.5 135 PRO B N 1
ATOM 2267 C CA . PRO B 1 135 ? 10.336 -17.422 -6.969 1 97.5 135 PRO B CA 1
ATOM 2268 C C . PRO B 1 135 ? 9.531 -16.234 -6.453 1 97.5 135 PRO B C 1
ATOM 2270 O O . PRO B 1 135 ? 9.711 -15.812 -5.309 1 97.5 135 PRO B O 1
ATOM 2273 N N . PHE B 1 136 ? 8.781 -15.664 -7.238 1 97 136 PHE B N 1
ATOM 2274 C CA . PHE B 1 136 ? 7.973 -14.484 -6.945 1 97 136 PHE B CA 1
ATOM 2275 C C . PHE B 1 136 ? 6.492 -14.797 -7.121 1 97 136 PHE B C 1
ATOM 2277 O O . PHE B 1 136 ? 6.062 -15.227 -8.195 1 97 136 PHE B O 1
ATOM 2284 N N . GLN B 1 137 ? 5.703 -14.711 -6.059 1 95.69 137 GLN B N 1
ATOM 2285 C CA . GLN B 1 137 ? 4.258 -14.922 -6.074 1 95.69 137 GLN B CA 1
ATOM 2286 C C . GLN B 1 137 ? 3.516 -13.648 -5.656 1 95.69 137 GLN B C 1
ATOM 2288 O O . GLN B 1 137 ? 3.146 -13.5 -4.492 1 95.69 137 GLN B O 1
ATOM 2293 N N . PRO B 1 138 ? 3.178 -12.773 -6.598 1 94.19 138 PRO B N 1
ATOM 2294 C CA . PRO B 1 138 ? 2.529 -11.5 -6.246 1 94.19 138 PRO B CA 1
ATOM 2295 C C . PRO B 1 138 ? 1.14 -11.703 -5.645 1 94.19 138 PRO B C 1
ATOM 2297 O O . PRO B 1 138 ? 0.479 -12.703 -5.922 1 94.19 138 PRO B O 1
ATOM 2300 N N . GLU B 1 139 ? 0.759 -10.703 -4.801 1 90.56 139 GLU B N 1
ATOM 2301 C CA . GLU B 1 139 ? -0.6 -10.656 -4.266 1 90.56 139 GLU B CA 1
ATOM 2302 C C . GLU B 1 139 ? -1.632 -10.641 -5.391 1 90.56 139 GLU B C 1
ATOM 2304 O O . GLU B 1 139 ? -1.4 -10.039 -6.445 1 90.56 139 GLU B O 1
ATOM 2309 N N . PRO B 1 140 ? -2.775 -11.375 -5.082 1 81.62 140 PRO B N 1
ATOM 2310 C CA . PRO B 1 140 ? -3.842 -11.297 -6.082 1 81.62 140 PRO B CA 1
ATOM 2311 C C . PRO B 1 140 ? -4.234 -9.859 -6.418 1 81.62 140 PRO B C 1
ATOM 2313 O O . PRO B 1 140 ? -4.25 -9 -5.535 1 81.62 140 PRO B O 1
ATOM 2316 N N . GLY B 1 141 ? -4.598 -9.586 -7.652 1 75.94 141 GLY B N 1
ATOM 2317 C CA . GLY B 1 141 ? -5.02 -8.266 -8.102 1 75.94 141 GLY B CA 1
ATOM 2318 C C . GLY B 1 141 ? -3.877 -7.43 -8.641 1 75.94 141 GLY B C 1
ATOM 2319 O O . GLY B 1 141 ? -4.105 -6.367 -9.227 1 75.94 141 GLY B O 1
ATOM 2320 N N . ALA B 1 142 ? -2.713 -7.832 -8.43 1 71.5 142 ALA B N 1
ATOM 2321 C CA . ALA B 1 142 ? -1.539 -7.102 -8.898 1 71.5 142 ALA B CA 1
ATOM 2322 C C . ALA B 1 142 ? -1.593 -6.887 -10.406 1 71.5 142 ALA B C 1
ATOM 2324 O O . ALA B 1 142 ? -1.087 -5.883 -10.914 1 71.5 142 ALA B O 1
ATOM 2325 N N . TYR B 1 143 ? -2.207 -7.703 -11.023 1 64.94 143 TYR B N 1
ATOM 2326 C CA . TYR B 1 143 ? -2.205 -7.621 -12.484 1 64.94 143 TYR B CA 1
ATOM 2327 C C . TYR B 1 143 ? -3.541 -7.098 -13 1 64.94 143 TYR B C 1
ATOM 2329 O O . TYR B 1 143 ? -3.77 -7.047 -14.211 1 64.94 143 TYR B O 1
ATOM 2337 N N . ASP B 1 144 ? -4.43 -6.82 -12.055 1 62.62 144 ASP B N 1
ATOM 2338 C CA . ASP B 1 144 ? -5.691 -6.203 -12.445 1 62.62 144 ASP B CA 1
ATOM 2339 C C . ASP B 1 144 ? -5.621 -4.684 -12.312 1 62.62 144 ASP B C 1
ATOM 2341 O O . ASP B 1 144 ? -5.504 -4.152 -11.203 1 62.62 144 ASP B O 1
ATOM 2345 N N . PRO B 1 145 ? -5.375 -4.047 -13.484 1 54.47 145 PRO B N 1
ATOM 2346 C CA . PRO B 1 145 ? -5.277 -2.59 -13.375 1 54.47 145 PRO B CA 1
ATOM 2347 C C . PRO B 1 145 ? -6.395 -1.988 -12.523 1 54.47 145 PRO B C 1
ATOM 2349 O O . PRO B 1 145 ? -6.219 -0.918 -11.938 1 54.47 145 PRO B O 1
ATOM 2352 N N . HIS B 1 146 ? -7.715 -2.594 -12.844 1 53.44 146 HIS B N 1
ATOM 2353 C CA . HIS B 1 146 ? -8.828 -1.975 -12.141 1 53.44 146 HIS B CA 1
ATOM 2354 C C . HIS B 1 146 ? -8.867 -2.408 -10.68 1 53.44 146 HIS B C 1
ATOM 2356 O O . HIS B 1 146 ? -9.688 -1.914 -9.898 1 53.44 146 HIS B O 1
ATOM 2362 N N . GLY B 1 147 ? -7.957 -2.66 -9.992 1 46.84 147 GLY B N 1
ATOM 2363 C CA . GLY B 1 147 ? -7.855 -3.055 -8.594 1 46.84 147 GLY B CA 1
ATOM 2364 C C . GLY B 1 147 ? -8.977 -3.973 -8.148 1 46.84 147 GLY B C 1
ATOM 2365 O O . GLY B 1 147 ? -9.648 -4.582 -8.977 1 46.84 147 GLY B O 1
ATOM 2366 N N . LEU B 1 148 ? -9.344 -4.008 -6.73 1 45.47 148 LEU B N 1
ATOM 2367 C CA . LEU B 1 148 ? -10.305 -4.793 -5.969 1 45.47 148 LEU B CA 1
ATOM 2368 C C . LEU B 1 148 ? -11.711 -4.633 -6.539 1 45.47 148 LEU B C 1
ATOM 2370 O O . LEU B 1 148 ? -12.688 -5.02 -5.898 1 45.47 148 LEU B O 1
ATOM 2374 N N . ILE B 1 149 ? -12.016 -4.117 -7.539 1 41.44 149 ILE B N 1
ATOM 2375 C CA . ILE B 1 149 ? -13.375 -3.729 -7.902 1 41.44 149 ILE B CA 1
ATOM 2376 C C . ILE B 1 149 ? -14.266 -4.965 -7.973 1 41.44 149 ILE B C 1
ATOM 2378 O O . ILE B 1 149 ? -15.484 -4.875 -7.781 1 41.44 149 ILE B O 1
ATOM 2382 N N . ASP B 1 150 ? -13.883 -5.988 -8.383 1 41.28 150 ASP B N 1
ATOM 2383 C CA . ASP B 1 150 ? -14.977 -6.93 -8.594 1 41.28 150 ASP B CA 1
ATOM 2384 C C . ASP B 1 150 ? -15.43 -7.551 -7.277 1 41.28 150 ASP B C 1
ATOM 2386 O O . ASP B 1 150 ? -15.93 -8.68 -7.258 1 41.28 150 ASP B O 1
ATOM 2390 N N . ALA B 1 151 ? -15.102 -7.078 -6.129 1 40.09 151 ALA B N 1
ATOM 2391 C CA . ALA B 1 151 ? -15.703 -7.781 -4.996 1 40.09 151 ALA B CA 1
ATOM 2392 C C . ALA B 1 151 ? -17.172 -7.395 -4.824 1 40.09 151 ALA B C 1
ATOM 2394 O O . ALA B 1 151 ? -17.547 -6.254 -5.098 1 40.09 151 ALA B O 1
ATOM 2395 N N . PRO B 1 152 ? -18.047 -8.406 -4.559 1 36.19 152 PRO B N 1
ATOM 2396 C CA . PRO B 1 152 ? -19.453 -8.094 -4.355 1 36.19 152 PRO B CA 1
ATOM 2397 C C . PRO B 1 152 ? -19.688 -7.059 -3.254 1 36.19 152 PRO B C 1
ATOM 2399 O O . PRO B 1 152 ? -18.844 -6.914 -2.357 1 36.19 152 PRO B O 1
ATOM 2402 N N . ALA B 1 153 ? -20.766 -6.27 -3.391 1 36.91 153 ALA B N 1
ATOM 2403 C CA . ALA B 1 153 ? -21.266 -5.16 -2.586 1 36.91 153 ALA B CA 1
ATOM 2404 C C . ALA B 1 153 ? -21.344 -5.547 -1.111 1 36.91 153 ALA B C 1
ATOM 2406 O O . ALA B 1 153 ? -21.875 -6.609 -0.768 1 36.91 153 ALA B O 1
ATOM 2407 N N . PRO B 1 154 ? -20.609 -4.809 -0.129 1 34.53 154 PRO B N 1
ATOM 2408 C CA . PRO B 1 154 ? -20.656 -5.141 1.297 1 34.53 154 PRO B CA 1
ATOM 2409 C C . PRO B 1 154 ? -22.031 -4.91 1.911 1 34.53 154 PRO B C 1
ATOM 2411 O O . PRO B 1 154 ? -22.781 -4.039 1.458 1 34.53 154 PRO B O 1
ATOM 2414 N N . VAL B 1 155 ? -22.484 -5.824 2.637 1 30.38 155 VAL B N 1
ATOM 2415 C CA . VAL B 1 155 ? -23.625 -5.609 3.529 1 30.38 155 VAL B CA 1
ATOM 2416 C C . VAL B 1 155 ? -23.188 -4.77 4.727 1 30.38 155 VAL B C 1
ATOM 2418 O O . VAL B 1 155 ? -22.328 -5.188 5.512 1 30.38 155 VAL B O 1
ATOM 2421 N N . VAL B 1 156 ? -23.109 -3.533 4.707 1 31.56 156 VAL B N 1
ATOM 2422 C CA . VAL B 1 156 ? -22.766 -2.553 5.727 1 31.56 156 VAL B CA 1
ATOM 2423 C C . VAL B 1 156 ? -23.688 -2.701 6.93 1 31.56 156 VAL B C 1
ATOM 2425 O O . VAL B 1 156 ? -24.906 -2.541 6.809 1 31.56 156 VAL B O 1
ATOM 2428 N N . ARG B 1 157 ? -23.234 -3.355 8.055 1 30.09 157 ARG B N 1
ATOM 2429 C CA . ARG B 1 157 ? -24.078 -3.387 9.242 1 30.09 157 ARG B CA 1
ATOM 2430 C C . ARG B 1 157 ? -23.891 -2.131 10.086 1 30.09 157 ARG B C 1
ATOM 2432 O O . ARG B 1 157 ? -22.75 -1.678 10.281 1 30.09 157 ARG B O 1
ATOM 2439 N N . ARG B 1 158 ? -24.75 -1.395 10.141 1 28.69 158 ARG B N 1
ATOM 2440 C CA . ARG B 1 158 ? -24.875 -0.27 11.062 1 28.69 158 ARG B CA 1
ATOM 2441 C C . ARG B 1 158 ? -24.797 -0.739 12.516 1 28.69 158 ARG B C 1
ATOM 2443 O O . ARG B 1 158 ? -25.469 -1.699 12.898 1 28.69 158 ARG B O 1
ATOM 2450 N N . ALA B 1 159 ? -23.781 -0.175 13.32 1 24.86 159 ALA B N 1
ATOM 2451 C CA . ALA B 1 159 ? -24.031 -0.38 14.742 1 24.86 159 ALA B CA 1
ATOM 2452 C C . ALA B 1 159 ? -25.062 0.623 15.266 1 24.86 159 ALA B C 1
ATOM 2454 O O . ALA B 1 159 ? -25.094 1.772 14.82 1 24.86 159 ALA B O 1
#

Sequence (318 aa):
MTRAVALHPAGTWPRSTEAGTVTLAAADRHRRRVMLTGDDGAPFLLDLPRAQQMKDGDGLELDIGGFIRVVAAPEEVIDISCRTEAELARISWHIGNRHVPVQILPNRVLRVGMDHVLMTLLDGQGVQAWRRRAPFQPEPGAYDPHGLIDAPAPVVRRAMTRAVALHPAGTWPRSTEAGTVTLAAADRHRRRVMLTGDDGAPFLLDLPRAQQMKDGDGLELDIGGFIRVVAAPEEVIDISCRTEAELARISWHIGNRHVPVQILPNRVLRVGMDHVLMTLLDGQGVQAWRRRAPFQPEPGAYDPHGLIDAPAPVVRRA

Organism: Magnetospirillum gryphiswaldense (strain DSM 6361 / JCM 21280 / NBRC 15271 / MSR-1) (NCBI:txid431944)

Radius of gyration: 24.88 Å; Cα contacts (8 Å, |Δi|>4): 739; chains: 2; bounding box: 52×82×54 Å

InterPro domains:
  IPR004029 UreE urease accessory, N-terminal [PF02814] (9-68)
  IPR004029 UreE urease accessory, N-terminal [SM00988] (3-68)
  IPR007864 Urease accessory protein UreE, C-terminal domain [PF05194] (75-144)
  IPR012406 Urease accessory protein UreE [MF_00822] (1-143)
  IPR012406 Urease accessory protein UreE [PIRSF036402] (12-145)
  IPR012406 Urease accessory protein UreE [cd00571] (2-136)
  IPR036118 UreE urease accessory, N-terminal domain superfamily [SSF69287] (16-74)

Solvent-accessible surface area (backbone atoms only — not comparable to full-atom values): 17243 Å² total; per-residue (Å²): 130,56,33,28,54,43,81,33,58,53,88,74,58,69,72,89,43,53,73,48,40,30,70,36,46,56,84,68,28,56,51,28,70,47,82,44,59,31,72,86,64,51,64,33,34,37,48,38,95,54,69,42,78,60,49,63,50,14,29,30,31,33,77,88,61,42,23,36,30,33,35,55,30,67,35,64,25,31,42,34,51,32,93,45,71,66,49,32,28,51,51,26,18,53,39,12,54,66,61,48,47,40,21,84,47,79,87,46,25,38,36,31,65,68,47,71,70,58,50,25,37,35,39,48,67,70,47,50,66,43,82,42,75,39,59,58,67,56,44,89,53,49,83,38,87,78,49,73,64,84,46,58,82,36,82,79,77,78,129,130,55,34,28,54,44,80,34,58,52,86,73,56,69,71,88,41,53,74,49,39,31,69,36,46,58,84,68,26,57,50,28,70,47,81,44,58,32,72,86,65,52,65,34,34,38,48,38,96,54,69,43,78,61,48,64,52,14,29,29,32,33,76,90,62,45,23,34,31,33,36,52,30,68,34,63,25,32,42,34,51,33,91,43,72,66,50,30,28,51,53,28,20,53,39,12,54,66,61,49,49,40,20,83,48,80,88,46,26,38,35,32,66,68,46,71,69,58,50,28,36,35,40,47,68,70,47,51,65,43,81,42,74,40,59,58,68,56,44,89,52,49,84,39,88,76,48,72,63,84,45,59,81,35,84,80,77,80,131